Protein AF-A0A448ZXH8-F1 (afdb_monomer_lite)

Organism: Metamycoplasma orale (NCBI:txid2121)

Sequence (217 aa):
MKKKLLFGLTPIILAAPFSAISCKQKPELSKPKDDSNFENYLTAFNKLELKDLNLYNDKNILNKDIKNLEAYSPTDFYKKYLYNQDLDIMLKLVTIAKESQYYSLIGNDPTSDFSKKYEVVIYGRNSLDNLTIPLELALMPKNSTYKYKNQDFKYYFYYARKYINISGFKDEAIKIAKAEKQKRTNTIISIAVPSAALLALILYISIKIRINKKKRY

Secondary structure (DSSP, 8-state):
----------------S-----TT--SBPPPPSS-TTHHHHHHHHHH--GGGEEETTBTTHHHH-GGGGGGS-HHHHIIIII--SSHHHHTTSEEE-TTSHHHHHH--STTSHHHHHEEEEEEE---SSSS-EEEEEEEEETT-EEEETTEEEET--BSEEEEEEE---TTHHHHHHHHHHHHHHHHHHHHHHHHHHHHHHHHHHHHHHHHHHHT--

pLDDT: mean 76.68, std 16.96, range [32.06, 94.56]

Foldseek 3Di:
DDDDDDDPDDPPPPPDPPPPDDDDDDLADAQDPPDPCRVLLVVLVVPDAQCQKAFPVGRPCSNPPLVCLQVDFLQRCCVVQQDDPDPVVNQNRMDGHPPHVSCVRQPPDCPTPCVQFWDKTWGWDRDPPSFKIKIKIFIATPQDWDDDPNDTDPPSHGNDMDIYISGSHHCNVVVVVVVVVVVVVVVCCVVVVVVVVVVVVVVVVVVVVVVVVVVVD

Radius of gyration: 27.22 Å; chains: 1; bounding box: 70×44×91 Å

Structure (mmCIF, N/CA/C/O backbone):
data_AF-A0A448ZXH8-F1
#
_entry.id   AF-A0A448ZXH8-F1
#
loop_
_atom_site.group_PDB
_atom_site.id
_atom_site.type_symbol
_atom_site.label_atom_id
_atom_site.label_alt_id
_atom_site.label_comp_id
_atom_site.label_asym_id
_atom_site.label_entity_id
_atom_site.label_seq_id
_atom_site.pdbx_PDB_ins_code
_atom_site.Cartn_x
_atom_site.Cartn_y
_atom_site.Cartn_z
_atom_site.occupancy
_atom_site.B_iso_or_equiv
_atom_site.auth_seq_id
_atom_site.auth_comp_id
_atom_site.auth_asym_id
_atom_site.auth_atom_id
_atom_site.pdbx_PDB_model_num
ATOM 1 N N . MET A 1 1 ? -47.257 -10.722 19.040 1.00 36.34 1 MET A N 1
ATOM 2 C CA . MET A 1 1 ? -46.097 -11.551 18.634 1.00 36.34 1 MET A CA 1
ATOM 3 C C . MET A 1 1 ? -45.057 -10.673 17.956 1.00 36.34 1 MET A C 1
ATOM 5 O O . MET A 1 1 ? -45.410 -9.843 17.133 1.00 36.34 1 MET A O 1
ATOM 9 N N . LYS A 1 2 ? -43.789 -10.819 18.354 1.00 35.06 2 LYS A N 1
ATOM 10 C CA . LYS A 1 2 ? -42.624 -10.151 17.758 1.00 35.06 2 LYS A CA 1
ATOM 11 C C . LYS A 1 2 ? -42.346 -10.736 16.365 1.00 35.06 2 LYS A C 1
ATOM 13 O O . LYS A 1 2 ? -42.265 -11.955 16.270 1.00 35.06 2 LYS A O 1
ATOM 18 N N . LYS A 1 3 ? -42.044 -9.902 15.365 1.00 34.41 3 LYS A N 1
ATOM 19 C CA . LYS A 1 3 ? -40.701 -9.806 14.748 1.00 34.41 3 LYS A CA 1
ATOM 20 C C . LYS A 1 3 ? -40.693 -8.802 13.588 1.00 34.41 3 LYS A C 1
ATOM 22 O O . LYS A 1 3 ? -41.534 -8.831 12.703 1.00 34.41 3 LYS A O 1
ATOM 27 N N . LYS A 1 4 ? -39.704 -7.912 13.668 1.00 40.84 4 LYS A N 1
ATOM 28 C CA . LYS A 1 4 ? -39.297 -6.910 12.682 1.00 40.84 4 LYS A CA 1
ATOM 29 C C . LYS A 1 4 ? -38.797 -7.600 11.408 1.00 40.84 4 LYS A C 1
ATOM 31 O O . LYS A 1 4 ? -37.991 -8.521 11.523 1.00 40.84 4 LYS A O 1
ATOM 36 N N . LEU A 1 5 ? -39.192 -7.099 10.238 1.00 33.53 5 LEU A N 1
ATOM 37 C CA . LEU A 1 5 ? -38.477 -7.332 8.984 1.00 33.53 5 LEU A CA 1
ATOM 38 C C . LEU A 1 5 ? -37.598 -6.103 8.716 1.00 33.53 5 LEU A C 1
ATOM 40 O O . LEU A 1 5 ? -38.076 -5.031 8.364 1.00 33.53 5 LEU A O 1
ATOM 44 N N . LEU A 1 6 ? -36.308 -6.268 8.963 1.00 43.16 6 LEU A N 1
ATOM 45 C CA . LEU A 1 6 ? -35.231 -5.412 8.490 1.00 43.16 6 LEU A CA 1
ATOM 46 C C . LEU A 1 6 ? -34.335 -6.367 7.725 1.00 43.16 6 LEU A C 1
ATOM 48 O O . LEU A 1 6 ? -33.819 -7.275 8.357 1.00 43.16 6 LEU A O 1
ATOM 52 N N . PHE A 1 7 ? -34.165 -6.179 6.424 1.00 35.75 7 PHE A N 1
ATOM 53 C CA . PHE A 1 7 ? -32.880 -6.398 5.766 1.00 35.75 7 PHE A CA 1
ATOM 54 C C . PHE A 1 7 ? -32.899 -5.587 4.478 1.00 35.75 7 PHE A C 1
ATOM 56 O O . PHE A 1 7 ? -33.434 -5.993 3.450 1.00 35.75 7 PHE A O 1
ATOM 63 N N . GLY A 1 8 ? -32.378 -4.368 4.611 1.00 35.34 8 GLY A N 1
ATOM 64 C CA . GLY A 1 8 ? -32.011 -3.539 3.485 1.00 35.34 8 GLY A CA 1
ATOM 65 C C . GLY A 1 8 ? -30.937 -4.229 2.656 1.00 35.34 8 GLY A C 1
ATOM 66 O O . GLY A 1 8 ? -30.104 -4.973 3.175 1.00 35.34 8 GLY A O 1
ATOM 67 N N . LEU A 1 9 ? -31.008 -3.945 1.363 1.00 34.56 9 LEU A N 1
ATOM 68 C CA . LEU A 1 9 ? -30.018 -4.218 0.335 1.00 34.56 9 LEU A CA 1
ATOM 69 C C . LEU A 1 9 ? -28.598 -3.969 0.861 1.00 34.56 9 LEU A C 1
ATOM 71 O O . LEU A 1 9 ? -28.131 -2.833 0.928 1.00 34.56 9 LEU A O 1
ATOM 75 N N . THR A 1 10 ? -27.899 -5.036 1.236 1.00 37.00 10 THR A N 1
ATOM 76 C CA . THR A 1 10 ? -26.443 -5.003 1.343 1.00 37.00 10 THR A CA 1
ATOM 77 C C . THR A 1 10 ? -25.889 -4.874 -0.072 1.00 37.00 10 THR A C 1
ATOM 79 O O . THR A 1 10 ? -26.245 -5.703 -0.916 1.00 37.00 10 THR A O 1
ATOM 82 N N . PRO A 1 11 ? -25.025 -3.887 -0.369 1.00 37.47 11 PRO A N 1
ATOM 83 C CA . PRO A 1 11 ? -24.292 -3.912 -1.618 1.00 37.47 11 PRO A CA 1
ATOM 84 C C . PRO A 1 11 ? -23.461 -5.191 -1.619 1.00 37.47 11 PRO A C 1
ATOM 86 O O . PRO A 1 11 ? -22.764 -5.493 -0.649 1.00 37.47 11 PRO A O 1
ATOM 89 N N . ILE A 1 12 ? -23.597 -5.954 -2.700 1.00 35.06 12 ILE A N 1
ATOM 90 C CA . ILE A 1 12 ? -22.737 -7.080 -3.030 1.00 35.06 12 ILE A CA 1
ATOM 91 C C . ILE A 1 12 ? -21.308 -6.552 -2.942 1.00 35.06 12 ILE A C 1
ATOM 93 O O . ILE A 1 12 ? -20.851 -5.794 -3.797 1.00 35.06 12 ILE A O 1
ATOM 97 N N . ILE A 1 13 ? -20.625 -6.901 -1.855 1.00 36.28 13 ILE A N 1
ATOM 98 C CA . ILE A 1 13 ? -19.180 -6.802 -1.772 1.00 36.28 13 ILE A CA 1
ATOM 99 C C . ILE A 1 13 ? -18.714 -7.765 -2.857 1.00 36.28 13 ILE A C 1
ATOM 101 O O . ILE A 1 13 ? -18.770 -8.980 -2.671 1.00 36.28 13 ILE A O 1
ATOM 105 N N . LEU A 1 14 ? -18.334 -7.228 -4.018 1.00 32.06 14 LEU A N 1
ATOM 106 C CA . LEU A 1 14 ? -17.445 -7.916 -4.940 1.00 32.06 14 LEU A CA 1
ATOM 107 C C . LEU A 1 14 ? -16.187 -8.205 -4.129 1.00 32.06 14 LEU A C 1
ATOM 109 O O . LEU A 1 14 ? -15.290 -7.373 -4.003 1.00 32.06 14 LEU A O 1
ATOM 113 N N . ALA A 1 15 ? -16.186 -9.367 -3.481 1.00 35.12 15 ALA A N 1
ATOM 114 C CA . ALA A 1 15 ? -14.985 -9.983 -2.991 1.00 35.12 15 ALA A CA 1
ATOM 115 C C . ALA A 1 15 ? -14.054 -10.017 -4.198 1.00 35.12 15 ALA A C 1
ATOM 117 O O . ALA A 1 15 ? -14.352 -10.662 -5.206 1.00 35.12 15 ALA A O 1
ATOM 118 N N . ALA A 1 16 ? -12.953 -9.271 -4.109 1.00 41.38 16 ALA A N 1
ATOM 119 C CA . ALA A 1 16 ? -11.804 -9.527 -4.954 1.00 41.38 16 ALA A CA 1
ATOM 120 C C . ALA A 1 16 ? -11.582 -11.051 -4.981 1.00 41.38 16 ALA A C 1
ATOM 122 O O . ALA A 1 16 ? -11.810 -11.699 -3.950 1.00 41.38 16 ALA A O 1
ATOM 123 N N . PRO A 1 17 ? -11.175 -11.644 -6.114 1.00 36.78 17 PRO A N 1
ATOM 124 C CA . PRO A 1 17 ? -10.975 -13.077 -6.225 1.00 36.78 17 PRO A CA 1
ATOM 125 C C . PRO A 1 17 ? -9.703 -13.466 -5.462 1.00 36.78 17 PRO A C 1
ATOM 127 O O . PRO A 1 17 ? -8.715 -13.903 -6.029 1.00 36.78 17 PRO A O 1
ATOM 130 N N . PHE A 1 18 ? -9.724 -13.337 -4.141 1.00 44.59 18 PHE A N 1
ATOM 131 C CA . PHE A 1 18 ? -8.929 -14.152 -3.247 1.00 44.59 18 PHE A CA 1
ATOM 132 C C . PHE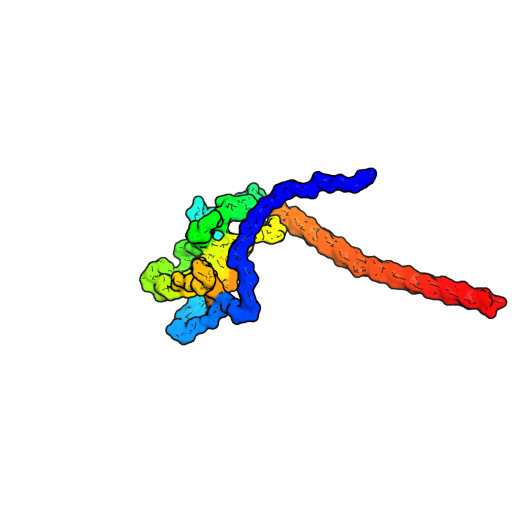 A 1 18 ? -9.798 -15.351 -2.903 1.00 44.59 18 PHE A C 1
ATOM 134 O O . PHE A 1 18 ? -10.240 -15.554 -1.773 1.00 44.59 18 PHE A O 1
ATOM 141 N N . SER A 1 19 ? -10.080 -16.144 -3.939 1.00 39.69 19 SER A N 1
ATOM 142 C CA . SER A 1 19 ? -10.388 -17.550 -3.758 1.00 39.69 19 SER A CA 1
ATOM 143 C C . SER A 1 19 ? -9.384 -18.113 -2.763 1.00 39.69 19 SER A C 1
ATOM 145 O O . SER A 1 19 ? -8.176 -17.941 -2.929 1.00 39.69 19 SER A O 1
ATOM 147 N N . ALA A 1 20 ? -9.913 -18.753 -1.725 1.00 37.41 20 ALA A N 1
ATOM 148 C CA . ALA A 1 20 ? -9.183 -19.570 -0.780 1.00 37.41 20 ALA A CA 1
ATOM 149 C C . ALA A 1 20 ? -8.356 -20.621 -1.542 1.00 37.41 20 ALA A C 1
ATOM 151 O O . ALA A 1 20 ? -8.807 -21.735 -1.797 1.00 37.41 20 ALA A O 1
ATOM 152 N N . ILE A 1 21 ? -7.145 -20.251 -1.949 1.00 40.94 21 ILE A N 1
ATOM 153 C CA . ILE A 1 21 ? -6.145 -21.151 -2.502 1.00 40.94 21 ILE A CA 1
ATOM 154 C C . ILE A 1 21 ? -5.166 -21.407 -1.360 1.00 40.94 21 ILE A C 1
ATOM 156 O O . ILE A 1 21 ? -4.265 -20.624 -1.097 1.00 40.94 21 ILE A O 1
ATOM 160 N N . SER A 1 22 ? -5.449 -22.490 -0.632 1.00 34.62 22 SER A N 1
ATOM 161 C CA . SER A 1 22 ? -4.498 -23.406 0.009 1.00 34.62 22 SER A CA 1
ATOM 162 C C . SER A 1 22 ? -3.172 -22.817 0.533 1.00 34.62 22 SER A C 1
ATOM 164 O O . SER A 1 22 ? -2.295 -22.438 -0.238 1.00 34.62 22 SER A O 1
ATOM 166 N N . CYS A 1 23 ? -2.981 -22.910 1.854 1.00 44.59 23 CYS A N 1
ATOM 167 C CA . CYS A 1 23 ? -1.831 -22.549 2.700 1.00 44.59 23 CYS A CA 1
ATOM 168 C C . CYS A 1 23 ? -0.402 -23.000 2.275 1.00 44.59 23 CYS A C 1
ATOM 170 O O . CYS A 1 23 ? 0.347 -23.475 3.129 1.00 44.59 23 CYS A O 1
ATOM 172 N N . LYS A 1 24 ? 0.044 -22.875 1.016 1.00 48.16 24 LYS A N 1
ATOM 173 C CA . LYS A 1 24 ? 1.417 -23.273 0.628 1.00 48.16 24 LYS A CA 1
ATOM 174 C C . LYS A 1 24 ? 2.211 -22.322 -0.264 1.00 48.16 24 LYS A C 1
ATOM 176 O O . LYS A 1 24 ? 3.434 -22.410 -0.221 1.00 48.16 24 LYS A O 1
ATOM 181 N N . GLN A 1 25 ? 1.608 -21.399 -1.010 1.00 54.31 25 GLN A N 1
ATOM 182 C CA . GLN A 1 25 ? 2.392 -20.437 -1.794 1.00 54.31 25 GLN A CA 1
ATOM 183 C C . GLN A 1 25 ? 2.419 -19.088 -1.096 1.00 54.31 25 GLN A C 1
ATOM 185 O O . GLN A 1 25 ? 1.445 -18.340 -1.118 1.00 54.31 25 GLN A O 1
ATOM 190 N N . LYS A 1 26 ? 3.552 -18.789 -0.453 1.00 61.06 26 LYS A N 1
ATOM 191 C CA . LYS A 1 26 ? 3.841 -17.419 -0.043 1.00 61.06 26 LYS A CA 1
ATOM 192 C C . LYS A 1 26 ? 3.895 -16.580 -1.330 1.00 61.06 26 LYS A C 1
ATOM 194 O O . LYS A 1 26 ? 4.680 -16.923 -2.211 1.00 61.06 26 LYS A O 1
ATOM 199 N N . PRO A 1 27 ? 3.078 -15.523 -1.463 1.00 76.81 27 PRO A N 1
ATOM 200 C CA . PRO A 1 27 ? 3.161 -14.613 -2.608 1.00 76.81 27 PRO A CA 1
ATOM 201 C C . PRO A 1 27 ? 4.476 -13.810 -2.607 1.00 76.81 27 PRO A C 1
ATOM 203 O O . PRO A 1 27 ? 4.834 -13.190 -3.601 1.00 76.81 27 PRO A O 1
ATOM 206 N N . GLU A 1 28 ? 5.216 -13.852 -1.497 1.00 87.38 28 GLU A N 1
ATOM 207 C CA . GLU A 1 28 ? 6.534 -13.248 -1.356 1.00 87.38 28 GLU A CA 1
ATOM 208 C C . GLU A 1 28 ? 7.635 -14.134 -1.956 1.00 87.38 28 GLU A C 1
ATOM 210 O O . GLU A 1 28 ? 7.845 -15.275 -1.532 1.00 87.38 28 GLU A O 1
ATOM 215 N N . LEU A 1 29 ? 8.340 -13.588 -2.941 1.00 88.06 29 LEU A N 1
ATOM 216 C CA . LEU A 1 29 ? 9.484 -14.187 -3.609 1.00 88.06 29 LEU A CA 1
ATOM 217 C C . LEU A 1 29 ? 10.753 -13.997 -2.779 1.00 88.06 29 LEU A C 1
ATOM 219 O O . LEU A 1 29 ? 10.966 -12.964 -2.147 1.00 88.06 29 LEU A O 1
ATOM 223 N N . SER A 1 30 ? 11.658 -14.970 -2.855 1.00 89.31 30 SER A N 1
ATOM 224 C CA . SER A 1 30 ? 13.031 -14.771 -2.396 1.00 89.31 30 SER A CA 1
ATOM 225 C C . SER A 1 30 ? 13.719 -13.689 -3.225 1.00 89.31 30 SER A C 1
ATOM 227 O O . SER A 1 30 ? 13.520 -13.633 -4.440 1.00 89.31 30 SER A O 1
ATOM 229 N N . LYS A 1 31 ? 14.582 -12.890 -2.589 1.00 89.69 31 LYS A N 1
ATOM 230 C CA . LYS A 1 31 ? 15.403 -11.894 -3.289 1.00 89.69 31 LYS A CA 1
ATOM 231 C C . LYS A 1 31 ? 16.196 -12.543 -4.442 1.00 89.69 31 LYS A C 1
ATOM 233 O O . LYS A 1 31 ? 16.710 -13.654 -4.255 1.00 89.69 31 LYS A O 1
ATOM 238 N N . PRO A 1 32 ? 16.306 -11.884 -5.608 1.00 90.44 32 PRO A N 1
ATOM 239 C CA . PRO A 1 32 ? 17.126 -12.368 -6.712 1.00 90.44 32 PRO A CA 1
ATOM 240 C C . PRO A 1 32 ? 18.597 -12.412 -6.283 1.00 90.44 32 PRO A C 1
ATOM 242 O O . PRO A 1 32 ? 19.093 -11.496 -5.630 1.00 90.44 32 PRO A O 1
ATOM 245 N N . LYS A 1 33 ? 19.285 -13.509 -6.610 1.00 88.12 33 LYS A N 1
ATOM 246 C CA . LYS A 1 33 ? 20.700 -13.724 -6.245 1.00 88.12 33 LYS A CA 1
ATOM 247 C C . LYS A 1 33 ? 21.667 -13.206 -7.309 1.00 88.12 33 LYS A C 1
ATOM 249 O O . LYS A 1 33 ? 22.846 -13.027 -7.034 1.00 88.12 33 LYS A O 1
ATOM 254 N N . ASP A 1 34 ? 21.161 -13.012 -8.516 1.00 89.75 34 ASP A N 1
ATOM 255 C CA . ASP A 1 34 ? 21.863 -12.642 -9.741 1.00 89.75 34 ASP A CA 1
ATOM 256 C C . ASP A 1 34 ? 21.840 -11.130 -10.017 1.00 89.75 34 ASP A C 1
ATOM 258 O O . ASP A 1 34 ? 22.384 -10.674 -11.020 1.00 89.75 34 ASP A O 1
ATOM 262 N N . ASP A 1 35 ? 21.241 -10.337 -9.124 1.00 91.12 35 ASP A N 1
ATOM 263 C CA . ASP A 1 35 ? 21.142 -8.887 -9.264 1.00 91.12 35 ASP A CA 1
ATOM 264 C C . ASP A 1 35 ? 21.802 -8.169 -8.080 1.00 91.12 35 ASP A C 1
ATOM 266 O O . ASP A 1 35 ? 21.208 -7.992 -7.014 1.00 91.12 35 ASP A O 1
ATOM 270 N N . SER A 1 36 ? 23.047 -7.728 -8.278 1.00 90.75 36 SER A N 1
ATOM 271 C CA . SER A 1 36 ? 23.831 -7.023 -7.258 1.00 90.75 36 SER A CA 1
ATOM 272 C C . SER A 1 36 ? 23.222 -5.684 -6.834 1.00 90.75 36 SER A C 1
ATOM 274 O O . SER A 1 36 ? 23.541 -5.184 -5.758 1.00 90.75 36 SER A O 1
ATOM 276 N N . ASN A 1 37 ? 22.344 -5.095 -7.653 1.00 91.75 37 ASN A N 1
ATOM 277 C CA . ASN A 1 37 ? 21.697 -3.818 -7.360 1.00 91.75 37 ASN A CA 1
ATOM 278 C C . ASN A 1 37 ? 20.380 -3.984 -6.595 1.00 91.75 37 ASN A C 1
ATOM 280 O O . ASN A 1 37 ? 19.819 -2.993 -6.122 1.00 91.75 37 ASN A O 1
ATOM 284 N N . PHE A 1 38 ? 19.888 -5.215 -6.429 1.00 92.75 38 PHE A N 1
ATOM 285 C CA . PHE A 1 38 ? 18.579 -5.457 -5.835 1.00 92.75 38 PHE A CA 1
ATOM 286 C C . PHE A 1 38 ? 18.441 -4.896 -4.414 1.00 92.75 38 PHE A C 1
ATOM 288 O O . PHE A 1 38 ? 17.410 -4.313 -4.077 1.00 92.75 38 PHE A O 1
ATOM 295 N N . GLU A 1 39 ? 19.481 -4.999 -3.583 1.00 92.56 39 GLU A N 1
ATOM 296 C CA . GLU A 1 39 ? 19.451 -4.432 -2.226 1.00 92.56 39 GLU A CA 1
ATOM 297 C C . GLU A 1 39 ? 19.345 -2.898 -2.231 1.00 92.56 39 GLU A C 1
ATOM 299 O O . GLU A 1 39 ? 18.683 -2.320 -1.363 1.00 92.56 39 GLU A O 1
ATOM 304 N N . ASN A 1 40 ? 19.913 -2.225 -3.238 1.00 91.88 40 ASN A N 1
ATOM 305 C CA . ASN A 1 40 ? 19.747 -0.781 -3.410 1.00 91.88 40 ASN A CA 1
ATOM 306 C C . ASN A 1 40 ? 18.294 -0.446 -3.770 1.00 91.88 40 ASN A C 1
ATOM 308 O O . ASN A 1 40 ? 17.715 0.473 -3.187 1.00 91.88 40 ASN A O 1
ATOM 312 N N . TYR A 1 41 ? 17.675 -1.230 -4.661 1.00 92.69 41 TYR A N 1
ATOM 313 C CA . TYR A 1 41 ? 16.264 -1.069 -5.030 1.00 92.69 41 TYR A CA 1
ATOM 314 C C . TYR A 1 41 ? 15.334 -1.288 -3.838 1.00 92.69 41 TYR A C 1
ATOM 316 O O . TYR A 1 41 ? 14.425 -0.491 -3.605 1.00 92.69 41 TYR A O 1
ATOM 324 N N . LEU A 1 42 ? 15.597 -2.324 -3.039 1.00 93.44 42 LEU A N 1
ATOM 325 C CA . LEU A 1 42 ? 14.848 -2.611 -1.821 1.00 93.44 42 LEU A CA 1
ATOM 326 C C . LEU A 1 42 ? 15.008 -1.493 -0.782 1.00 93.44 42 LEU A C 1
ATOM 328 O O . LEU A 1 42 ? 14.031 -1.075 -0.160 1.00 93.44 42 LEU A O 1
ATOM 332 N N . THR A 1 43 ? 16.222 -0.971 -0.614 1.00 92.88 43 THR A N 1
ATOM 333 C CA . THR A 1 43 ? 16.495 0.144 0.300 1.00 92.88 43 THR A CA 1
ATOM 334 C C . THR A 1 43 ? 15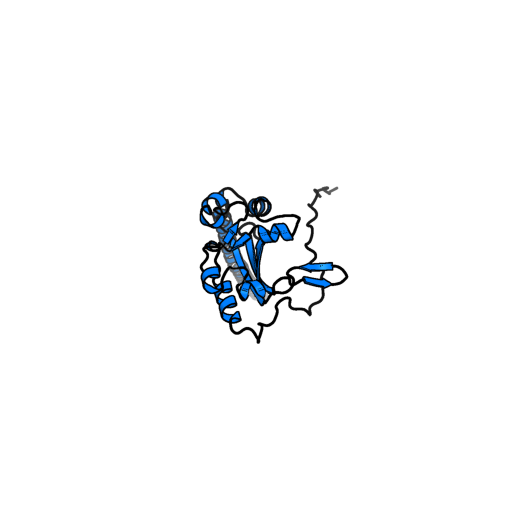.769 1.414 -0.137 1.00 92.88 43 THR A C 1
ATOM 336 O O . THR A 1 43 ? 15.150 2.076 0.697 1.00 92.88 43 THR A O 1
ATOM 339 N N . ALA A 1 44 ? 15.793 1.745 -1.431 1.00 92.75 44 ALA A N 1
ATOM 340 C CA . ALA A 1 44 ? 15.045 2.873 -1.980 1.00 92.75 44 ALA A CA 1
ATOM 341 C C . ALA A 1 44 ? 13.531 2.682 -1.792 1.00 92.75 44 ALA A C 1
ATOM 343 O O . ALA A 1 44 ? 12.852 3.589 -1.317 1.00 92.75 44 ALA A O 1
ATOM 344 N N . PHE A 1 45 ? 13.010 1.483 -2.074 1.00 94.56 45 PHE A N 1
ATOM 345 C CA . PHE A 1 45 ? 11.597 1.138 -1.891 1.00 94.56 45 PHE A CA 1
ATOM 346 C C . PHE A 1 45 ? 11.150 1.310 -0.435 1.00 94.56 45 PHE A C 1
ATOM 348 O O . PHE A 1 45 ? 10.121 1.925 -0.157 1.00 94.56 45 PHE A O 1
ATOM 355 N N . ASN A 1 46 ? 11.959 0.842 0.515 1.00 93.75 46 ASN A N 1
ATOM 356 C CA . ASN A 1 46 ? 11.658 0.964 1.938 1.00 93.75 46 ASN A CA 1
ATOM 357 C C . ASN A 1 46 ? 11.667 2.417 2.436 1.00 93.75 46 ASN A C 1
ATOM 359 O O . ASN A 1 46 ? 11.031 2.701 3.452 1.00 93.75 46 ASN A O 1
ATOM 363 N N . LYS A 1 47 ? 12.320 3.339 1.720 1.00 93.19 47 LYS A N 1
ATOM 364 C CA . LYS A 1 47 ? 12.350 4.775 2.036 1.00 93.19 47 LYS A CA 1
ATOM 365 C C . LYS A 1 47 ? 11.192 5.578 1.440 1.00 93.19 47 LYS A C 1
ATOM 367 O O . LYS A 1 47 ? 11.033 6.718 1.846 1.00 93.19 47 LYS A O 1
ATOM 372 N N . LEU A 1 48 ? 10.378 5.008 0.543 1.00 91.88 48 LEU A N 1
ATOM 373 C CA . LEU A 1 48 ? 9.223 5.709 -0.038 1.00 91.88 48 LEU A CA 1
ATOM 374 C C . LEU A 1 48 ? 8.252 6.184 1.046 1.00 91.88 48 LEU A C 1
ATOM 376 O O . LEU A 1 48 ? 7.789 5.380 1.857 1.00 91.88 48 LEU A O 1
ATOM 380 N N . GLU A 1 49 ? 7.906 7.461 1.044 1.00 90.50 49 GLU A N 1
ATOM 381 C CA . GLU A 1 49 ? 6.930 8.062 1.950 1.00 90.50 49 GLU A CA 1
ATOM 382 C C . GLU A 1 49 ? 5.721 8.595 1.176 1.00 90.50 49 GLU A C 1
ATOM 384 O O . GLU A 1 49 ? 5.706 8.619 -0.050 1.00 90.50 49 GLU A O 1
ATOM 389 N N . LEU A 1 50 ? 4.678 9.039 1.884 1.00 86.75 50 LEU A N 1
ATOM 390 C CA . LEU A 1 50 ? 3.472 9.560 1.231 1.00 86.75 50 LEU A CA 1
ATOM 391 C C . LEU A 1 50 ? 3.770 10.760 0.311 1.00 86.75 50 LEU A C 1
ATOM 393 O O . LEU A 1 50 ? 3.180 10.864 -0.758 1.00 86.75 50 LEU A O 1
ATOM 397 N N . LYS A 1 51 ? 4.730 11.611 0.699 1.00 84.19 51 LYS A N 1
ATOM 398 C CA . LYS A 1 51 ? 5.210 12.768 -0.082 1.00 84.19 51 LYS A CA 1
ATOM 399 C C . LYS A 1 51 ? 5.902 12.389 -1.402 1.00 84.19 51 LYS A C 1
ATOM 401 O O . LYS A 1 51 ? 6.111 13.220 -2.277 1.00 84.19 51 LYS A O 1
ATOM 406 N N . ASP A 1 52 ? 6.313 11.131 -1.534 1.00 86.44 52 ASP A N 1
ATOM 407 C CA . ASP A 1 52 ? 6.940 10.619 -2.750 1.00 86.44 52 ASP A CA 1
ATOM 408 C C . ASP A 1 52 ? 5.903 10.137 -3.770 1.00 86.44 52 ASP A C 1
ATOM 410 O O . ASP A 1 52 ? 6.278 9.676 -4.847 1.00 86.44 52 ASP A O 1
ATOM 414 N N . LEU A 1 53 ? 4.607 10.199 -3.446 1.00 87.38 53 LEU A N 1
ATOM 415 C CA . LEU A 1 53 ? 3.523 9.660 -4.259 1.00 87.38 53 LEU A CA 1
ATOM 416 C C . LEU A 1 53 ? 2.644 10.773 -4.842 1.00 87.38 53 LEU A C 1
ATOM 418 O O . LEU A 1 53 ? 2.374 11.784 -4.202 1.00 87.38 53 LEU A O 1
ATOM 422 N N . ASN A 1 54 ? 2.125 10.532 -6.044 1.00 82.75 54 ASN A N 1
ATOM 423 C CA . ASN A 1 54 ? 1.192 11.393 -6.762 1.00 82.75 54 ASN A CA 1
ATOM 424 C C . ASN A 1 54 ? -0.098 10.632 -7.094 1.00 82.75 54 ASN A C 1
ATOM 426 O O . ASN A 1 54 ? -0.056 9.446 -7.435 1.00 82.75 54 ASN A O 1
ATOM 430 N N . LEU A 1 55 ? -1.236 11.334 -7.080 1.00 78.06 55 LEU A N 1
ATOM 431 C CA . LEU A 1 55 ? -2.494 10.821 -7.628 1.00 78.06 55 LEU A CA 1
ATOM 432 C C . LEU A 1 55 ? -2.617 11.199 -9.105 1.00 78.06 55 LEU A C 1
ATOM 434 O O . LEU A 1 55 ? -2.352 12.333 -9.496 1.00 78.06 55 LEU A O 1
ATOM 438 N N . TYR A 1 56 ? -3.027 10.245 -9.935 1.00 60.09 56 TYR A N 1
ATOM 439 C CA . TYR A 1 56 ? -3.016 10.358 -11.395 1.00 60.09 56 TYR A CA 1
ATOM 440 C C . TYR A 1 56 ? -3.908 11.487 -11.923 1.00 60.09 56 TYR A C 1
ATOM 442 O O . TYR A 1 56 ? -3.530 12.177 -12.867 1.00 60.09 56 TYR A O 1
ATOM 450 N N . ASN A 1 57 ? -5.053 11.722 -11.274 1.00 57.09 57 ASN A N 1
ATOM 451 C CA . ASN A 1 57 ? -5.986 12.787 -11.656 1.00 57.09 57 ASN A CA 1
ATOM 452 C C . ASN A 1 57 ? -5.709 14.136 -10.989 1.00 57.09 57 ASN A C 1
ATOM 454 O O . ASN A 1 57 ? -6.367 15.115 -11.328 1.00 57.09 57 ASN A O 1
ATOM 458 N N . ASP A 1 58 ? -4.744 14.212 -10.073 1.00 53.44 58 ASP A N 1
ATOM 459 C CA . ASP A 1 58 ? -4.297 15.483 -9.524 1.00 53.44 58 ASP A CA 1
ATOM 460 C C . ASP A 1 58 ? -2.900 15.321 -8.926 1.00 53.44 58 ASP A C 1
ATOM 462 O O . ASP A 1 58 ? -2.719 14.834 -7.803 1.00 53.44 58 ASP A O 1
ATOM 466 N N . LYS A 1 59 ? -1.895 15.749 -9.696 1.00 50.41 59 LYS A N 1
ATOM 467 C CA . LYS A 1 59 ? -0.479 15.697 -9.304 1.00 50.41 59 LYS A CA 1
ATOM 468 C C . LYS A 1 59 ? -0.200 16.442 -7.990 1.00 50.41 59 LYS A C 1
ATOM 470 O O . LYS A 1 59 ? 0.890 16.306 -7.451 1.00 50.41 59 LYS A O 1
ATOM 475 N N . ASN A 1 60 ? -1.153 17.227 -7.475 1.00 50.25 60 ASN A N 1
ATOM 476 C CA . ASN A 1 60 ? -0.992 18.035 -6.275 1.00 50.25 60 ASN A CA 1
ATOM 477 C C . ASN A 1 60 ? -1.747 17.523 -5.033 1.00 50.25 60 ASN A C 1
ATOM 479 O O . ASN A 1 60 ? -1.437 18.007 -3.952 1.00 50.25 60 ASN A O 1
ATOM 483 N N . ILE A 1 61 ? -2.689 16.570 -5.097 1.00 53.59 61 ILE A N 1
ATOM 484 C CA . ILE A 1 61 ? -3.502 16.243 -3.897 1.00 53.59 61 ILE A CA 1
ATOM 485 C C . ILE A 1 61 ? -2.658 15.636 -2.765 1.00 53.59 61 ILE A C 1
ATOM 487 O O . ILE A 1 61 ? -2.798 16.055 -1.618 1.00 53.59 61 ILE A O 1
ATOM 491 N N . LEU A 1 62 ? -1.744 14.705 -3.066 1.00 56.25 62 LEU A N 1
ATOM 492 C CA . LEU A 1 62 ? -0.903 14.081 -2.029 1.00 56.25 62 LEU A CA 1
ATOM 493 C C . LEU A 1 62 ? 0.241 14.985 -1.549 1.00 56.25 62 LEU A C 1
ATOM 495 O O . LEU A 1 62 ? 0.650 14.876 -0.396 1.00 56.25 62 LEU A O 1
ATOM 499 N N . ASN A 1 63 ? 0.701 15.911 -2.397 1.00 51.97 63 ASN A N 1
ATOM 500 C CA . ASN A 1 63 ? 1.839 16.786 -2.102 1.00 51.97 63 ASN A CA 1
ATOM 501 C C . ASN A 1 63 ? 1.471 18.209 -1.651 1.00 51.97 63 ASN A C 1
ATOM 503 O O . ASN A 1 63 ? 2.307 18.884 -1.054 1.00 51.97 63 ASN A O 1
ATOM 507 N N . LYS A 1 64 ? 0.245 18.686 -1.898 1.00 46.59 64 LYS A N 1
ATOM 508 C CA . LYS A 1 64 ? -0.187 20.052 -1.550 1.00 46.59 64 LYS A CA 1
ATOM 509 C C . LYS A 1 64 ? -1.467 20.147 -0.726 1.00 46.59 64 LYS A C 1
ATOM 511 O O . LYS A 1 64 ? -1.613 21.157 -0.051 1.00 46.59 64 LYS A O 1
ATOM 516 N N . ASP A 1 65 ? -2.338 19.136 -0.693 1.00 53.19 65 ASP A N 1
ATOM 517 C CA . ASP A 1 65 ? -3.673 19.305 -0.098 1.00 53.19 65 ASP A CA 1
ATOM 518 C C . ASP A 1 65 ? -4.133 18.156 0.809 1.00 53.19 65 ASP A C 1
ATOM 520 O O . ASP A 1 65 ? -5.304 17.777 0.833 1.00 53.19 65 ASP A O 1
ATOM 524 N N . ILE A 1 66 ? -3.241 17.704 1.697 1.00 55.66 66 ILE A N 1
ATOM 525 C CA . ILE A 1 66 ? -3.649 17.003 2.932 1.00 55.66 66 ILE A CA 1
ATOM 526 C C . ILE A 1 66 ? -4.716 17.827 3.687 1.00 55.66 66 ILE A C 1
ATOM 528 O O . ILE A 1 66 ? -5.631 17.264 4.274 1.00 55.66 66 ILE A O 1
ATOM 532 N N . LYS A 1 67 ? -4.675 19.166 3.599 1.00 56.06 67 LYS A N 1
ATOM 533 C CA . LYS A 1 67 ? -5.675 20.067 4.201 1.00 56.06 67 LYS A CA 1
ATOM 534 C C . LYS A 1 67 ? -7.093 19.883 3.647 1.00 56.06 67 LYS A C 1
ATOM 536 O O . LYS A 1 67 ? -8.054 20.077 4.380 1.00 56.06 67 LYS A O 1
ATOM 541 N N . ASN A 1 68 ? -7.243 19.463 2.388 1.00 64.25 68 ASN A N 1
ATOM 542 C CA . ASN A 1 68 ? -8.557 19.179 1.805 1.00 64.25 68 ASN A CA 1
ATOM 543 C C . ASN A 1 68 ? -9.077 17.778 2.165 1.00 64.25 68 ASN A C 1
ATOM 545 O O . ASN A 1 68 ? -10.240 17.477 1.887 1.00 64.25 68 ASN A O 1
ATOM 549 N N . LEU A 1 69 ? -8.269 16.919 2.803 1.00 71.56 69 LEU A N 1
ATOM 550 C CA . LEU A 1 69 ? -8.742 15.624 3.308 1.00 71.56 69 LEU A CA 1
ATOM 551 C C . LEU A 1 69 ? -9.792 15.798 4.414 1.00 71.56 69 LEU A C 1
ATOM 553 O O . LEU A 1 69 ? -10.689 14.963 4.523 1.00 71.56 69 LEU A O 1
ATOM 557 N N . GLU A 1 70 ? -9.780 16.921 5.142 1.00 66.75 70 GLU A N 1
ATOM 558 C CA . GLU A 1 70 ? -10.825 17.289 6.109 1.00 66.75 70 GLU A CA 1
ATOM 559 C C . GLU A 1 70 ? -12.218 17.448 5.474 1.00 66.75 70 GLU A C 1
ATOM 561 O O . GLU A 1 70 ? -13.231 17.409 6.173 1.00 66.75 70 GLU A O 1
ATOM 566 N N . ALA A 1 71 ? -12.309 17.607 4.149 1.00 77.88 71 ALA A N 1
ATOM 567 C CA . ALA A 1 71 ? -13.587 17.659 3.442 1.00 77.88 71 ALA A CA 1
ATOM 568 C C . ALA A 1 71 ? -14.164 16.264 3.140 1.00 77.88 71 ALA A C 1
ATOM 570 O O . ALA A 1 71 ? -15.358 16.146 2.855 1.00 77.88 71 ALA A O 1
ATOM 571 N N . TYR A 1 72 ? -13.348 15.208 3.207 1.00 79.31 72 TYR A N 1
ATOM 572 C CA . TYR A 1 72 ? -13.734 13.855 2.817 1.00 79.31 72 TYR A CA 1
ATOM 573 C C . TYR A 1 72 ? -13.790 12.899 4.008 1.00 79.31 72 TYR A C 1
ATOM 575 O O . TYR A 1 72 ? -12.974 12.950 4.928 1.00 79.31 72 TYR A O 1
ATOM 583 N N . SER A 1 73 ? -14.723 11.947 3.944 1.00 85.31 73 SER A N 1
ATOM 584 C CA . SER A 1 73 ? -14.569 10.699 4.688 1.00 85.31 73 SER A CA 1
ATOM 585 C C . SER A 1 73 ? -13.558 9.788 3.967 1.00 85.31 73 SER A C 1
ATOM 587 O O . SER A 1 73 ? -13.450 9.861 2.736 1.00 85.31 73 SER A O 1
ATOM 589 N N . PRO A 1 74 ? -12.860 8.875 4.673 1.00 86.25 74 PRO A N 1
ATOM 590 C CA . PRO A 1 74 ? -11.949 7.923 4.031 1.00 86.25 74 PRO A CA 1
ATOM 591 C C . PRO A 1 74 ? -12.621 7.082 2.935 1.00 86.25 74 PRO A C 1
ATOM 593 O O . PRO A 1 74 ? -12.045 6.841 1.877 1.00 86.25 74 PRO A O 1
ATOM 596 N N . THR A 1 75 ? -13.873 6.664 3.153 1.00 85.31 75 THR A N 1
ATOM 597 C CA . THR A 1 75 ? -14.635 5.888 2.162 1.00 85.31 75 THR A CA 1
ATOM 598 C C . THR A 1 75 ? -14.921 6.701 0.899 1.00 85.31 75 THR A C 1
ATOM 600 O O . THR A 1 75 ? -14.766 6.183 -0.208 1.00 85.31 75 THR A O 1
ATOM 603 N N . ASP A 1 76 ? -15.338 7.961 1.042 1.00 85.81 76 ASP A N 1
ATOM 604 C CA . ASP A 1 76 ? -15.683 8.803 -0.108 1.00 85.81 76 ASP A CA 1
ATOM 605 C C . ASP A 1 76 ? -14.438 9.183 -0.903 1.00 85.81 76 ASP A C 1
ATOM 607 O O . ASP A 1 76 ? -14.455 9.138 -2.133 1.00 85.81 76 ASP A O 1
ATOM 611 N N . PHE A 1 77 ? -13.333 9.474 -0.211 1.00 86.38 77 PHE A N 1
ATOM 612 C CA . PHE A 1 77 ? -12.047 9.708 -0.854 1.00 86.38 77 PHE A CA 1
ATOM 613 C C . PHE A 1 77 ? -11.585 8.478 -1.639 1.00 86.38 77 PHE A C 1
ATOM 615 O O . PHE A 1 77 ? -11.237 8.598 -2.814 1.00 86.38 77 PHE A O 1
ATOM 622 N N . TYR A 1 78 ? -11.632 7.288 -1.025 1.00 87.75 78 TYR A N 1
ATOM 623 C CA . TYR A 1 78 ? -11.260 6.040 -1.689 1.00 87.75 78 TYR A CA 1
ATOM 624 C C . TYR A 1 78 ? -12.070 5.831 -2.972 1.00 87.75 78 TYR A C 1
ATOM 626 O O . TYR A 1 78 ? -11.499 5.649 -4.045 1.00 87.75 78 TYR A O 1
ATOM 634 N N . LYS A 1 79 ? -13.401 5.930 -2.881 1.00 86.62 79 LYS A N 1
ATOM 635 C CA . LYS A 1 79 ? -14.294 5.753 -4.033 1.00 86.62 79 LYS A CA 1
ATOM 636 C C . LYS A 1 79 ? -14.042 6.773 -5.139 1.00 86.62 79 LYS A C 1
ATOM 638 O O . LYS A 1 79 ? -14.155 6.427 -6.308 1.00 86.62 79 LYS A O 1
ATOM 643 N N . LYS A 1 80 ? -13.733 8.018 -4.773 1.00 84.38 80 LYS A N 1
ATOM 644 C CA . LYS A 1 80 ? -13.556 9.116 -5.726 1.00 84.38 80 LYS A CA 1
ATOM 645 C C . LYS A 1 80 ? -12.197 9.091 -6.426 1.00 84.38 80 LYS A C 1
ATOM 647 O O . LYS A 1 80 ? -12.133 9.443 -7.600 1.00 84.38 80 LYS A O 1
ATOM 652 N N . TYR A 1 81 ? -11.131 8.702 -5.724 1.00 85.00 81 TYR A N 1
ATOM 653 C CA . TYR A 1 81 ? -9.756 8.892 -6.205 1.00 85.00 81 TYR A CA 1
ATOM 654 C C . TYR A 1 81 ? -8.934 7.611 -6.354 1.00 85.00 81 TYR A C 1
ATOM 656 O O . TYR A 1 81 ? -7.946 7.625 -7.082 1.00 85.00 81 TYR A O 1
ATOM 664 N N . LEU A 1 82 ? -9.300 6.526 -5.671 1.00 87.19 82 LEU A N 1
ATOM 665 C CA . LEU A 1 82 ? -8.469 5.319 -5.551 1.00 87.19 82 LEU A CA 1
ATOM 666 C C . LEU A 1 82 ? -9.165 4.041 -6.026 1.00 87.19 82 LEU A C 1
ATOM 668 O O . LEU A 1 82 ? -8.534 2.986 -6.062 1.00 87.19 82 LEU A O 1
ATOM 672 N N . TYR A 1 83 ? -10.447 4.119 -6.378 1.00 86.62 83 TYR A N 1
ATOM 673 C CA . TYR A 1 83 ? -11.232 2.987 -6.839 1.00 86.62 83 TYR A CA 1
ATOM 674 C C . TYR A 1 83 ? -11.536 3.098 -8.331 1.00 86.62 83 TYR A C 1
ATOM 676 O O . TYR A 1 83 ? -12.010 4.124 -8.819 1.00 86.62 83 TYR A O 1
ATOM 684 N N . ASN A 1 84 ? -11.320 1.998 -9.043 1.00 87.31 84 ASN A N 1
ATOM 685 C CA . ASN A 1 84 ? -11.851 1.775 -10.376 1.00 87.31 84 ASN A CA 1
ATOM 686 C C . ASN A 1 84 ? -12.270 0.303 -10.486 1.00 87.31 84 ASN A C 1
ATOM 688 O O . ASN A 1 84 ? -11.692 -0.555 -9.819 1.00 87.31 84 ASN A O 1
ATOM 692 N N . GLN A 1 85 ? -13.285 0.013 -11.298 1.00 86.75 85 GLN A N 1
ATOM 693 C CA . GLN A 1 85 ? -13.688 -1.371 -11.566 1.00 86.75 85 GLN A CA 1
ATOM 694 C C . GLN A 1 85 ? -12.624 -2.121 -12.380 1.00 86.75 85 GLN A C 1
ATOM 696 O O . GLN A 1 85 ? -12.468 -3.328 -12.217 1.00 86.75 85 GLN A O 1
ATOM 701 N N . ASP A 1 86 ? -11.885 -1.403 -13.225 1.00 86.94 86 ASP A N 1
ATOM 702 C CA . ASP A 1 86 ? -10.758 -1.926 -13.983 1.00 86.94 86 ASP A CA 1
ATOM 703 C C . ASP A 1 86 ? -9.473 -1.864 -13.140 1.00 86.94 86 ASP A C 1
ATOM 705 O O . ASP A 1 86 ? -9.026 -0.789 -12.722 1.00 86.94 86 ASP A O 1
ATOM 709 N N . LEU A 1 87 ? -8.866 -3.032 -12.908 1.00 82.12 87 LEU A N 1
ATOM 710 C CA . LEU A 1 87 ? -7.623 -3.172 -12.151 1.00 82.12 87 LEU A CA 1
ATOM 711 C C . LEU A 1 87 ? -6.465 -2.407 -12.806 1.00 82.12 87 LEU A C 1
ATOM 713 O O . LEU A 1 87 ? -5.719 -1.731 -12.104 1.00 82.12 87 LEU A O 1
ATOM 717 N N . ASP A 1 88 ? -6.323 -2.459 -14.130 1.00 83.25 88 ASP A N 1
ATOM 718 C CA . ASP A 1 88 ? -5.208 -1.814 -14.830 1.00 83.25 88 ASP A CA 1
ATOM 719 C C . ASP A 1 88 ? -5.300 -0.284 -14.745 1.00 83.25 88 ASP A C 1
ATOM 721 O O . ASP A 1 88 ? -4.275 0.405 -14.746 1.00 83.25 88 ASP A O 1
ATOM 725 N N . ILE A 1 89 ? -6.518 0.259 -14.650 1.00 85.00 89 ILE A N 1
ATOM 726 C CA . ILE A 1 89 ? -6.739 1.683 -14.373 1.00 85.00 89 ILE A CA 1
ATOM 727 C C . ILE A 1 89 ? -6.458 1.975 -12.900 1.00 85.00 89 ILE A C 1
ATOM 729 O O . ILE A 1 89 ? -5.735 2.922 -12.597 1.00 85.00 89 ILE A O 1
ATOM 733 N N . MET A 1 90 ? -6.985 1.156 -11.985 1.00 85.12 90 MET A N 1
ATOM 734 C CA . MET A 1 90 ? -6.823 1.342 -10.542 1.00 85.12 90 MET A CA 1
ATOM 735 C C . MET A 1 90 ? -5.345 1.410 -10.130 1.00 85.12 90 MET A C 1
ATOM 737 O O . MET A 1 90 ? -4.962 2.289 -9.361 1.00 85.12 90 MET A O 1
ATOM 741 N N . LEU A 1 91 ? -4.500 0.540 -10.688 1.00 85.19 91 LEU A N 1
ATOM 742 C CA . LEU A 1 91 ? -3.060 0.492 -10.400 1.00 85.19 91 LEU A CA 1
ATOM 743 C C . LEU A 1 91 ? -2.268 1.679 -10.960 1.00 85.19 91 LEU A C 1
ATOM 745 O O . LEU A 1 91 ? -1.109 1.869 -10.603 1.00 85.19 91 LEU A O 1
ATOM 749 N N . LYS A 1 92 ? -2.880 2.487 -11.831 1.00 85.81 92 LYS A N 1
ATOM 750 C CA . LYS A 1 92 ? -2.287 3.722 -12.355 1.00 85.81 92 LYS A CA 1
ATOM 751 C C . LYS A 1 92 ? -2.727 4.958 -11.579 1.00 85.81 92 LYS A C 1
ATOM 753 O O . LYS A 1 92 ? -2.149 6.014 -11.800 1.00 85.81 92 LYS A O 1
ATOM 758 N N . LEU A 1 93 ? -3.716 4.848 -10.681 1.00 86.50 93 LEU A N 1
ATOM 759 C CA . LEU A 1 93 ? -4.262 5.985 -9.928 1.00 86.50 93 LEU A CA 1
ATOM 760 C C . LEU A 1 93 ? -3.266 6.574 -8.931 1.00 86.50 93 LEU A C 1
ATOM 762 O O . LEU A 1 93 ? -3.339 7.766 -8.647 1.00 86.50 93 LEU A O 1
ATOM 766 N N . VAL A 1 94 ? -2.343 5.763 -8.417 1.00 88.06 94 VAL A N 1
ATOM 767 C CA . VAL A 1 94 ? -1.266 6.205 -7.530 1.00 88.06 94 VAL A CA 1
ATOM 768 C C . VAL A 1 94 ? 0.059 5.889 -8.204 1.00 88.06 94 VAL A C 1
ATOM 770 O O . VAL A 1 94 ? 0.299 4.762 -8.625 1.00 88.06 94 VAL A O 1
ATOM 773 N N . THR A 1 95 ? 0.928 6.885 -8.305 1.00 87.62 95 THR A N 1
ATOM 774 C CA . THR A 1 95 ? 2.241 6.754 -8.945 1.00 87.62 95 THR A CA 1
ATOM 775 C C . THR A 1 95 ? 3.316 7.330 -8.044 1.00 87.62 95 THR A C 1
ATOM 777 O O . THR A 1 95 ? 3.031 8.172 -7.197 1.00 87.62 95 THR A O 1
ATOM 780 N N . ILE A 1 96 ? 4.558 6.895 -8.223 1.00 87.81 96 ILE A N 1
ATOM 781 C CA . ILE A 1 96 ? 5.694 7.553 -7.579 1.00 87.81 96 ILE A CA 1
ATOM 782 C C . ILE A 1 96 ? 5.967 8.852 -8.344 1.00 87.81 96 ILE A C 1
ATOM 784 O O . ILE A 1 96 ? 6.007 8.869 -9.578 1.00 87.81 96 ILE A O 1
ATOM 788 N N . ALA A 1 97 ? 6.123 9.950 -7.614 1.00 84.88 97 ALA A N 1
ATOM 789 C CA . ALA A 1 97 ? 6.434 11.253 -8.168 1.00 84.88 97 ALA A CA 1
ATOM 790 C C . ALA A 1 97 ? 7.755 11.197 -8.945 1.00 84.88 97 ALA A C 1
ATOM 792 O O . ALA A 1 97 ? 8.726 10.596 -8.485 1.00 84.88 97 ALA A O 1
ATOM 793 N N . LYS A 1 98 ? 7.815 11.815 -10.130 1.00 81.75 98 LYS A N 1
ATOM 794 C CA . LYS A 1 98 ? 9.016 11.748 -10.986 1.00 81.75 98 LYS A CA 1
ATOM 795 C C . LYS A 1 98 ? 10.229 12.382 -10.304 1.00 81.75 98 LYS A C 1
ATOM 797 O O . LYS A 1 98 ? 11.352 11.942 -10.518 1.00 81.75 98 LYS A O 1
ATOM 802 N N . GLU A 1 99 ? 9.963 13.393 -9.491 1.00 80.12 99 GLU A N 1
ATOM 803 C CA . GLU A 1 99 ? 10.882 14.150 -8.655 1.00 80.12 99 GLU A CA 1
ATOM 804 C C . GLU A 1 99 ? 11.235 13.458 -7.327 1.00 80.12 99 GLU A C 1
ATOM 806 O O . GLU A 1 99 ? 12.091 13.959 -6.602 1.00 80.12 99 GLU A O 1
ATOM 811 N N . SER A 1 100 ? 10.607 12.321 -6.992 1.00 83.88 100 SER A N 1
ATOM 812 C CA . SER A 1 100 ? 10.927 11.587 -5.766 1.00 83.88 100 SER A CA 1
ATOM 813 C C . SER A 1 100 ? 12.390 11.145 -5.756 1.00 83.88 100 SER A C 1
ATOM 815 O O . SER A 1 100 ? 12.936 10.658 -6.754 1.00 83.88 100 SER A O 1
ATOM 817 N N . GLN A 1 101 ? 13.003 11.211 -4.572 1.00 82.25 101 GLN A N 1
ATOM 818 C CA . GLN A 1 101 ? 14.348 10.696 -4.345 1.00 82.25 101 GLN A CA 1
ATOM 819 C C . GLN A 1 101 ? 14.461 9.199 -4.685 1.00 82.25 101 GLN A C 1
ATOM 821 O O . GLN A 1 101 ? 15.537 8.741 -5.068 1.00 82.25 101 GLN A O 1
ATOM 826 N N . TYR A 1 102 ? 13.359 8.445 -4.631 1.00 85.94 102 TYR A N 1
ATOM 827 C CA . TYR A 1 102 ? 13.309 7.047 -5.056 1.00 85.94 102 TYR A CA 1
ATOM 828 C C . TYR A 1 102 ? 13.901 6.847 -6.453 1.00 85.94 102 TYR A C 1
ATOM 830 O O . TYR A 1 102 ? 14.815 6.045 -6.644 1.00 85.94 102 TYR A O 1
ATOM 838 N N . TYR A 1 103 ? 13.446 7.644 -7.417 1.00 81.75 103 TYR A N 1
ATOM 839 C CA . TYR A 1 103 ? 13.891 7.537 -8.798 1.00 81.75 103 TYR A CA 1
ATOM 840 C C . TYR A 1 103 ? 15.290 8.090 -9.037 1.00 81.75 103 TYR A C 1
ATOM 842 O O . TYR A 1 103 ? 15.977 7.607 -9.935 1.00 81.75 103 TYR A O 1
ATOM 850 N N . SER A 1 104 ? 15.745 9.033 -8.209 1.00 76.81 104 SER A N 1
ATOM 851 C CA . SER A 1 104 ? 17.140 9.485 -8.243 1.00 76.81 104 SER A CA 1
ATOM 852 C C . SER A 1 104 ? 18.128 8.375 -7.859 1.00 76.81 104 SER A C 1
ATOM 854 O O . SER A 1 104 ? 19.265 8.387 -8.317 1.00 76.81 104 SER A O 1
ATOM 856 N N . LEU A 1 105 ? 17.690 7.394 -7.058 1.00 78.88 105 LEU A N 1
ATOM 857 C CA . LEU A 1 105 ? 18.527 6.291 -6.578 1.00 78.88 105 LEU A CA 1
ATOM 858 C C . LEU A 1 105 ? 18.530 5.068 -7.504 1.00 78.88 105 LEU A C 1
ATOM 860 O O . LEU A 1 105 ? 19.483 4.295 -7.466 1.00 78.88 105 LEU A O 1
ATOM 864 N N . ILE A 1 106 ? 17.474 4.862 -8.299 1.00 83.75 106 ILE A N 1
ATOM 865 C CA . ILE A 1 106 ? 17.297 3.616 -9.072 1.00 83.75 106 ILE A CA 1
ATOM 866 C C . ILE A 1 106 ? 17.101 3.820 -10.583 1.00 83.75 106 ILE A C 1
ATOM 868 O O . ILE A 1 106 ? 17.156 2.851 -11.337 1.00 83.75 106 ILE A O 1
ATOM 872 N N . GLY A 1 107 ? 16.876 5.063 -11.024 1.00 74.94 107 GLY A N 1
ATOM 873 C CA . GLY A 1 107 ? 16.607 5.430 -12.415 1.00 74.94 107 GLY A CA 1
ATOM 874 C C . GLY A 1 107 ? 15.155 5.182 -12.854 1.00 74.94 107 GLY A C 1
ATOM 875 O O . GLY A 1 107 ? 14.667 4.056 -12.817 1.00 74.94 107 GLY A O 1
ATOM 876 N N . ASN A 1 108 ? 14.482 6.236 -13.331 1.00 70.75 108 ASN A N 1
ATOM 877 C CA . ASN A 1 108 ? 13.090 6.211 -13.835 1.00 70.75 108 ASN A CA 1
ATOM 878 C C . ASN A 1 108 ? 12.976 6.109 -15.367 1.00 70.75 108 ASN A C 1
ATOM 880 O O . ASN A 1 108 ? 11.894 6.234 -15.936 1.00 70.75 108 ASN A O 1
ATOM 884 N N . ASP A 1 109 ? 14.099 5.977 -16.066 1.00 75.81 109 ASP A N 1
ATOM 885 C CA . ASP A 1 109 ? 14.086 5.825 -17.518 1.00 75.81 109 ASP A CA 1
ATOM 886 C C . ASP A 1 109 ? 13.635 4.391 -17.873 1.00 75.81 109 ASP A C 1
ATOM 888 O O . ASP A 1 109 ? 14.083 3.446 -17.214 1.00 75.81 109 ASP A O 1
ATOM 892 N N . PRO A 1 110 ? 12.780 4.182 -18.894 1.00 73.62 110 PRO A N 1
ATOM 893 C CA . PRO A 1 110 ? 12.471 2.857 -19.442 1.00 73.62 110 PRO A CA 1
ATOM 894 C C . PRO A 1 110 ? 13.696 1.977 -19.745 1.00 73.62 110 PRO A C 1
ATOM 896 O O . PRO A 1 110 ? 13.586 0.751 -19.761 1.00 73.62 110 PRO A O 1
ATOM 899 N N . THR A 1 111 ? 14.853 2.592 -19.991 1.00 76.50 111 THR A N 1
ATOM 900 C CA . THR A 1 111 ? 16.128 1.926 -20.269 1.00 76.50 111 THR A CA 1
ATOM 901 C C . THR A 1 111 ? 16.912 1.520 -19.017 1.00 76.50 111 THR A C 1
ATOM 903 O O . THR A 1 111 ? 17.877 0.762 -19.152 1.00 76.50 111 THR A O 1
ATOM 906 N N . SER A 1 112 ? 16.507 1.954 -17.815 1.00 85.56 112 SER A N 1
ATOM 907 C CA . SER A 1 112 ? 17.178 1.578 -16.566 1.00 85.56 112 SER A CA 1
ATOM 908 C C . SER A 1 112 ? 17.050 0.076 -16.293 1.00 85.56 112 SER A C 1
ATOM 910 O O . SER A 1 112 ? 16.055 -0.563 -16.646 1.00 85.56 112 SER A O 1
ATOM 912 N N . ASP A 1 113 ? 18.063 -0.506 -15.649 1.00 89.06 113 ASP A N 1
ATOM 913 C CA . ASP A 1 113 ? 18.046 -1.933 -15.300 1.00 89.06 113 ASP A CA 1
ATOM 914 C C . ASP A 1 113 ? 16.879 -2.280 -14.375 1.00 89.06 113 ASP A C 1
ATOM 916 O O . ASP A 1 113 ? 16.254 -3.332 -14.535 1.00 89.06 113 ASP A O 1
ATOM 920 N N . PHE A 1 114 ? 16.527 -1.355 -13.477 1.00 91.25 114 PHE A N 1
ATOM 921 C CA . PHE A 1 114 ? 15.327 -1.461 -12.662 1.00 91.25 114 PHE A CA 1
ATOM 922 C C . PHE A 1 114 ? 14.075 -1.559 -13.539 1.00 91.25 114 PHE A C 1
ATOM 924 O O . PHE A 1 114 ? 13.366 -2.558 -13.468 1.00 91.25 114 PHE A O 1
ATOM 931 N N . SER A 1 115 ? 13.843 -0.584 -14.426 1.00 88.44 115 SER A N 1
ATOM 932 C CA . SER A 1 115 ? 12.653 -0.520 -15.283 1.00 88.44 115 SER A CA 1
ATOM 933 C C . SER A 1 115 ? 12.528 -1.693 -16.251 1.00 88.44 115 SER A C 1
ATOM 935 O O . SER A 1 115 ? 11.439 -1.929 -16.770 1.00 88.44 115 SER A O 1
ATOM 937 N N . LYS A 1 116 ? 13.607 -2.424 -16.544 1.00 90.38 116 LYS A N 1
ATOM 938 C CA . LYS A 1 116 ? 13.565 -3.642 -17.369 1.00 90.38 116 LYS A CA 1
ATOM 939 C C . LYS A 1 116 ? 13.099 -4.867 -16.583 1.00 90.38 116 LYS A C 1
ATOM 941 O O . LYS A 1 116 ? 12.402 -5.705 -17.149 1.00 90.38 116 LYS A O 1
ATOM 946 N N . LYS A 1 117 ? 13.483 -4.973 -15.310 1.00 91.94 117 LYS A N 1
ATOM 947 C CA . LYS A 1 117 ? 13.327 -6.190 -14.496 1.00 91.94 117 LYS A CA 1
ATOM 948 C C . LYS A 1 117 ? 12.211 -6.105 -13.462 1.00 91.94 117 LYS A C 1
ATOM 950 O O . LYS A 1 117 ? 11.582 -7.117 -13.161 1.00 91.94 117 LYS A O 1
ATOM 955 N N . TYR A 1 118 ? 11.969 -4.920 -12.919 1.00 92.44 118 TYR A N 1
ATOM 956 C CA . TYR A 1 118 ? 11.122 -4.708 -11.755 1.00 92.44 118 TYR A CA 1
ATOM 957 C C . TYR A 1 118 ? 10.133 -3.569 -11.984 1.00 92.44 118 TYR A C 1
ATOM 959 O O . TYR A 1 118 ? 10.290 -2.727 -12.868 1.00 92.44 118 TYR A O 1
ATOM 967 N N . GLU A 1 119 ? 9.103 -3.545 -11.151 1.00 91.12 119 GLU A N 1
ATOM 968 C CA . GLU A 1 119 ? 8.158 -2.444 -11.047 1.00 91.12 119 GLU A CA 1
ATOM 969 C C . GLU A 1 119 ? 7.685 -2.287 -9.597 1.00 91.12 119 GLU A C 1
ATOM 971 O O . GLU A 1 119 ? 7.747 -3.227 -8.797 1.00 91.12 119 GLU A O 1
ATOM 976 N N . VAL A 1 120 ? 7.222 -1.081 -9.256 1.00 91.38 120 VAL A N 1
ATOM 977 C CA . VAL A 1 120 ? 6.465 -0.841 -8.025 1.00 91.38 120 VAL A CA 1
ATOM 978 C C . VAL A 1 120 ? 5.018 -0.600 -8.400 1.00 91.38 120 VAL A C 1
ATOM 980 O O . VAL A 1 120 ? 4.705 0.359 -9.102 1.00 91.38 120 VAL A O 1
ATOM 983 N N . VAL A 1 121 ? 4.144 -1.457 -7.891 1.00 90.56 121 VAL A N 1
ATOM 984 C CA . VAL A 1 121 ? 2.698 -1.309 -8.024 1.00 90.56 121 VAL A CA 1
ATOM 985 C C . VAL A 1 121 ? 2.150 -0.721 -6.734 1.00 90.56 121 VAL A C 1
ATOM 987 O O . VAL A 1 121 ? 2.536 -1.144 -5.641 1.00 90.56 121 VAL A O 1
ATOM 990 N N . ILE A 1 122 ? 1.260 0.261 -6.866 1.00 91.12 122 ILE A N 1
ATOM 991 C CA . ILE A 1 122 ? 0.649 0.958 -5.737 1.00 91.12 122 ILE A CA 1
ATOM 992 C C . ILE A 1 122 ? -0.862 0.927 -5.899 1.00 91.12 122 ILE A C 1
ATOM 994 O O . ILE A 1 122 ? -1.385 1.277 -6.955 1.00 91.12 122 ILE A O 1
ATOM 998 N N . TYR A 1 123 ? -1.577 0.534 -4.849 1.00 88.25 123 TYR A N 1
ATOM 999 C CA . TYR A 1 123 ? -3.033 0.586 -4.852 1.00 88.25 123 TYR A CA 1
ATOM 1000 C C . TYR A 1 123 ? -3.598 0.943 -3.486 1.00 88.25 123 TYR A C 1
ATOM 1002 O O . TYR A 1 123 ? -3.073 0.561 -2.438 1.00 88.25 123 TYR A O 1
ATOM 1010 N N . GLY A 1 124 ? -4.700 1.690 -3.506 1.00 87.06 124 GLY A N 1
ATOM 1011 C CA . GLY A 1 124 ? -5.462 1.982 -2.304 1.00 87.06 124 GLY A CA 1
ATOM 1012 C C . GLY A 1 124 ? -6.285 0.777 -1.873 1.00 87.06 124 GLY A C 1
ATOM 1013 O O . GLY A 1 124 ? -6.914 0.100 -2.689 1.00 87.06 124 GLY A O 1
ATOM 1014 N N . ARG A 1 125 ? -6.332 0.540 -0.568 1.00 82.88 125 ARG A N 1
ATOM 1015 C CA . ARG A 1 125 ? -7.282 -0.375 0.056 1.00 82.88 125 ARG A CA 1
ATOM 1016 C C . ARG A 1 125 ? -8.361 0.428 0.750 1.00 82.88 125 ARG A C 1
ATOM 1018 O O . ARG A 1 125 ? -8.084 1.461 1.354 1.00 82.88 125 ARG A O 1
ATOM 1025 N N . ASN A 1 126 ? -9.594 -0.063 0.681 1.00 77.06 126 ASN A N 1
ATOM 1026 C CA . ASN A 1 126 ? -10.670 0.565 1.429 1.00 77.06 126 ASN A CA 1
ATOM 1027 C C . ASN A 1 126 ? -10.349 0.534 2.933 1.00 77.06 126 ASN A C 1
ATOM 1029 O O . ASN A 1 126 ? -9.826 -0.456 3.453 1.00 77.06 126 ASN A O 1
ATOM 1033 N N . SER A 1 127 ? -10.666 1.630 3.611 1.00 74.50 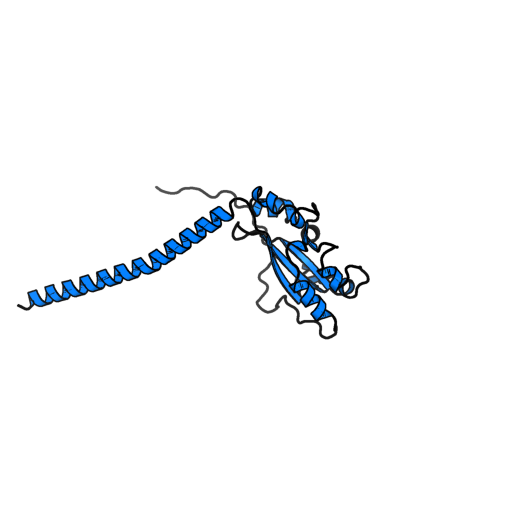127 SER A N 1
ATOM 1034 C CA . SER A 1 127 ? -10.438 1.797 5.039 1.00 74.50 127 SER A CA 1
ATOM 1035 C C . SER A 1 127 ? -11.286 0.799 5.833 1.00 74.50 127 SER A C 1
ATOM 1037 O O . SER A 1 127 ? -12.512 0.810 5.737 1.00 74.50 127 SER A O 1
ATOM 1039 N N . LEU A 1 128 ? -10.647 -0.076 6.615 1.00 71.12 128 LEU A N 1
ATOM 1040 C CA . LEU A 1 128 ? -11.360 -0.962 7.548 1.00 71.12 128 LEU A CA 1
ATOM 1041 C C . LEU A 1 128 ? -11.710 -0.244 8.858 1.00 71.12 128 LEU A C 1
ATOM 1043 O O . LEU A 1 128 ? -12.700 -0.582 9.502 1.00 71.12 128 LEU A O 1
ATOM 1047 N N . ASP A 1 129 ? -10.898 0.741 9.249 1.00 71.88 129 ASP A N 1
ATOM 1048 C CA . ASP A 1 129 ? -11.062 1.518 10.479 1.00 71.88 129 ASP A CA 1
ATOM 1049 C C . ASP A 1 129 ? -11.902 2.795 10.285 1.00 71.88 129 ASP A C 1
ATOM 1051 O O . ASP A 1 129 ? -12.316 3.412 11.266 1.00 71.88 129 ASP A O 1
ATOM 1055 N N . ASN A 1 130 ? -12.201 3.176 9.037 1.00 74.31 130 ASN A N 1
ATOM 1056 C CA . ASN A 1 130 ? -12.822 4.450 8.657 1.00 74.31 130 ASN A CA 1
ATOM 1057 C C . ASN A 1 130 ? -12.099 5.687 9.226 1.00 74.31 130 ASN A C 1
ATOM 1059 O O . ASN A 1 130 ? -12.739 6.726 9.461 1.00 74.31 130 ASN A O 1
ATOM 1063 N N . LEU A 1 131 ? -10.786 5.572 9.440 1.00 79.19 131 LEU A N 1
ATOM 1064 C CA . LEU A 1 131 ? -9.886 6.635 9.893 1.00 79.19 131 LEU A CA 1
ATOM 1065 C C . LEU A 1 131 ? -8.789 6.891 8.869 1.00 79.19 131 LEU A C 1
ATOM 1067 O O . LEU A 1 131 ? -8.546 8.038 8.515 1.00 79.19 131 LEU A O 1
ATOM 1071 N N . THR A 1 132 ? -8.173 5.826 8.365 1.00 85.56 132 THR A N 1
ATOM 1072 C CA . THR A 1 132 ? -7.036 5.914 7.452 1.00 85.56 132 THR A CA 1
ATOM 1073 C C . THR A 1 132 ? -7.285 5.112 6.187 1.00 85.56 132 THR A C 1
ATOM 1075 O O . THR A 1 132 ? -8.039 4.138 6.189 1.00 85.56 132 THR A O 1
ATOM 1078 N N . ILE A 1 133 ? -6.654 5.507 5.085 1.00 88.19 133 ILE A N 1
ATOM 1079 C CA . ILE A 1 133 ? -6.664 4.717 3.850 1.00 88.19 133 ILE A CA 1
ATOM 1080 C C . ILE A 1 133 ? -5.274 4.111 3.667 1.00 88.19 133 ILE A C 1
ATOM 1082 O O . ILE A 1 133 ? -4.329 4.856 3.400 1.00 88.19 133 ILE A O 1
ATOM 1086 N N . PRO A 1 134 ? -5.121 2.783 3.786 1.00 89.50 134 PRO A N 1
ATOM 1087 C CA . PRO A 1 134 ? -3.851 2.142 3.501 1.00 89.50 134 PRO A CA 1
ATOM 1088 C C . PRO A 1 134 ? -3.593 2.113 1.992 1.00 89.50 134 P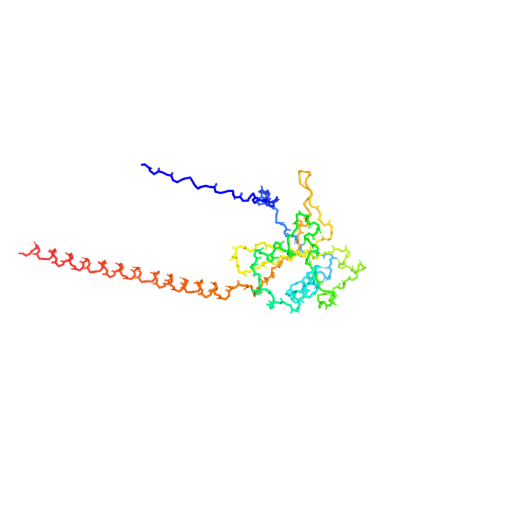RO A C 1
ATOM 1090 O O . PRO A 1 134 ? -4.373 1.553 1.221 1.00 89.50 134 PRO A O 1
ATOM 1093 N N . LEU A 1 135 ? -2.464 2.677 1.577 1.00 91.38 135 LEU A N 1
ATOM 1094 C CA . LEU A 1 135 ? -1.842 2.415 0.287 1.00 91.38 135 LEU A CA 1
ATOM 1095 C C . LEU A 1 135 ? -0.907 1.224 0.445 1.00 91.38 135 LEU A C 1
ATOM 1097 O O . LEU A 1 135 ? 0.007 1.247 1.272 1.00 91.38 135 LEU A O 1
ATOM 1101 N N . GLU A 1 136 ? -1.128 0.184 -0.345 1.00 91.12 136 GLU A N 1
ATOM 1102 C CA . GLU A 1 136 ? -0.191 -0.922 -0.459 1.00 91.12 136 GLU A CA 1
ATOM 1103 C C . GLU A 1 136 ? 0.754 -0.663 -1.624 1.00 91.12 136 GLU A C 1
ATOM 1105 O O . GLU A 1 136 ? 0.317 -0.431 -2.749 1.00 91.12 136 GLU A O 1
ATOM 1110 N N . LEU A 1 137 ? 2.048 -0.718 -1.332 1.00 92.75 137 LEU A N 1
ATOM 1111 C CA . LEU A 1 137 ? 3.126 -0.659 -2.299 1.00 92.75 137 LEU A CA 1
ATOM 1112 C C . LEU A 1 137 ? 3.754 -2.048 -2.369 1.00 92.75 137 LEU A C 1
ATOM 1114 O O . LEU A 1 137 ? 4.047 -2.650 -1.331 1.00 92.75 137 LEU A O 1
ATOM 1118 N N . ALA A 1 138 ? 4.011 -2.538 -3.573 1.00 92.38 138 ALA A N 1
ATOM 1119 C CA . ALA A 1 138 ? 4.664 -3.819 -3.790 1.00 92.38 138 ALA A CA 1
ATOM 1120 C C . ALA A 1 138 ? 5.770 -3.684 -4.839 1.00 92.38 138 ALA A C 1
ATOM 1122 O O . ALA A 1 138 ? 5.510 -3.270 -5.966 1.00 92.38 138 ALA A O 1
ATOM 1123 N N . LEU A 1 139 ? 6.998 -4.045 -4.456 1.00 93.06 139 LEU A N 1
ATOM 1124 C CA . LEU A 1 139 ? 8.131 -4.207 -5.363 1.00 93.06 139 LEU A CA 1
ATOM 1125 C C . LEU A 1 139 ? 8.080 -5.618 -5.944 1.00 93.06 139 LEU A C 1
ATOM 1127 O O . LEU A 1 139 ? 8.143 -6.596 -5.196 1.00 93.06 139 LEU A O 1
ATOM 1131 N N . MET A 1 140 ? 7.984 -5.733 -7.262 1.00 91.94 140 MET A N 1
ATOM 1132 C CA . MET A 1 140 ? 7.715 -7.001 -7.937 1.00 91.94 140 MET A CA 1
ATOM 1133 C C . MET A 1 140 ? 8.472 -7.129 -9.261 1.00 91.94 140 MET A C 1
ATOM 1135 O O . MET A 1 140 ? 8.954 -6.124 -9.788 1.00 91.94 140 MET A O 1
ATOM 1139 N N . PRO A 1 141 ? 8.611 -8.353 -9.804 1.00 91.44 141 PRO A N 1
ATOM 1140 C CA . PRO A 1 141 ? 9.136 -8.529 -11.147 1.00 91.44 141 PRO A CA 1
ATOM 1141 C C . PRO A 1 141 ? 8.167 -7.949 -12.178 1.00 91.44 141 PRO A C 1
ATOM 1143 O O . PRO A 1 141 ? 6.946 -8.117 -12.072 1.00 91.44 141 PRO A O 1
ATOM 1146 N N . LYS A 1 142 ? 8.733 -7.288 -13.187 1.00 88.75 142 LYS A N 1
ATOM 1147 C CA . LYS A 1 142 ? 7.978 -6.635 -14.250 1.00 88.75 142 LYS A CA 1
ATOM 1148 C C . LYS A 1 142 ? 7.172 -7.656 -15.048 1.00 88.75 142 LYS A C 1
ATOM 1150 O O . LYS A 1 142 ? 7.686 -8.721 -15.390 1.00 88.75 142 LYS A O 1
ATOM 1155 N N . ASN A 1 143 ? 5.929 -7.313 -15.386 1.00 81.38 143 ASN A N 1
ATOM 1156 C CA . ASN A 1 143 ? 5.020 -8.159 -16.171 1.00 81.38 143 ASN A CA 1
ATOM 1157 C C . ASN A 1 143 ? 4.725 -9.528 -15.521 1.00 81.38 143 ASN A C 1
ATOM 1159 O O . ASN A 1 143 ? 4.435 -10.505 -16.218 1.00 81.38 143 ASN A O 1
ATOM 1163 N N . SER A 1 144 ? 4.787 -9.629 -14.190 1.00 77.50 144 SER A N 1
ATOM 1164 C CA . SER A 1 144 ? 4.490 -10.886 -13.502 1.00 77.50 144 SER A CA 1
ATOM 1165 C C . SER A 1 144 ? 2.990 -11.200 -13.530 1.00 77.50 144 SER A C 1
ATOM 1167 O O . SER A 1 144 ? 2.160 -10.551 -12.891 1.00 77.50 144 SER A O 1
ATOM 1169 N N . THR A 1 145 ? 2.630 -12.221 -14.307 1.00 80.19 145 THR A N 1
ATOM 1170 C CA . THR A 1 145 ? 1.265 -12.752 -14.375 1.00 80.19 145 THR A CA 1
ATOM 1171 C C . THR A 1 145 ? 1.288 -14.215 -13.968 1.00 80.19 145 THR A C 1
ATOM 1173 O O . THR A 1 145 ? 1.960 -15.036 -14.592 1.00 80.19 145 THR A O 1
ATOM 1176 N N . TYR A 1 146 ? 0.558 -14.545 -12.909 1.00 81.19 146 TYR A N 1
ATOM 1177 C CA . TYR A 1 146 ? 0.383 -15.916 -12.459 1.00 81.19 146 TYR A CA 1
ATOM 1178 C C . TYR A 1 146 ? -0.880 -16.503 -13.083 1.00 81.19 146 TYR A C 1
ATOM 1180 O O . TYR A 1 146 ? -1.971 -15.984 -12.875 1.00 81.19 146 TYR A O 1
ATOM 1188 N N . LYS A 1 147 ? -0.747 -17.592 -13.842 1.00 80.88 147 LYS A N 1
ATOM 1189 C CA . LYS A 1 147 ? -1.899 -18.282 -14.431 1.00 80.88 147 LYS A CA 1
ATOM 1190 C C . LYS A 1 147 ? -2.351 -19.415 -13.523 1.00 80.88 147 LYS A C 1
ATOM 1192 O O . LYS A 1 147 ? -1.585 -20.342 -13.265 1.00 80.88 147 LYS A O 1
ATOM 1197 N N . TYR A 1 148 ? -3.604 -19.381 -13.083 1.00 78.75 148 TYR A N 1
ATOM 1198 C CA . TYR A 1 148 ? -4.208 -20.465 -12.312 1.00 78.75 148 TYR A CA 1
ATOM 1199 C C . TYR A 1 148 ? -5.649 -20.699 -12.746 1.00 78.75 148 TYR A C 1
ATOM 1201 O O . TYR A 1 148 ? -6.445 -19.771 -12.787 1.00 78.75 148 TYR A O 1
ATOM 1209 N N . LYS A 1 149 ? -5.991 -21.952 -13.075 1.00 83.25 149 LYS A N 1
ATOM 1210 C CA . LYS A 1 149 ? -7.342 -22.354 -13.517 1.00 83.25 149 LYS A CA 1
ATOM 1211 C C . LYS A 1 149 ? -7.933 -21.427 -14.598 1.00 83.25 149 LYS A C 1
ATOM 1213 O O . LYS A 1 149 ? -9.069 -20.980 -14.476 1.00 83.25 149 LYS A O 1
ATOM 1218 N N . ASN A 1 150 ? -7.159 -21.147 -15.650 1.00 82.62 150 ASN A N 1
ATOM 1219 C CA . ASN A 1 150 ? -7.535 -20.260 -16.766 1.00 82.62 150 ASN A CA 1
ATOM 1220 C C . ASN A 1 150 ? -7.846 -18.806 -16.361 1.00 82.62 150 ASN A C 1
ATOM 1222 O O . ASN A 1 150 ? -8.479 -18.080 -17.123 1.00 82.62 150 ASN A O 1
ATOM 1226 N N . GLN A 1 151 ? -7.401 -18.382 -15.177 1.00 79.19 151 GLN A N 1
ATOM 1227 C CA . GLN A 1 151 ? -7.448 -16.998 -14.727 1.00 79.19 151 GLN A CA 1
ATOM 1228 C C . GLN A 1 151 ? -6.028 -16.446 -14.625 1.00 79.19 151 GLN A C 1
ATOM 1230 O O . GLN A 1 151 ? -5.129 -17.095 -14.081 1.00 79.19 151 GLN A O 1
ATOM 1235 N N . ASP A 1 152 ? -5.852 -15.240 -15.156 1.00 79.75 152 ASP A N 1
ATOM 1236 C CA . ASP A 1 152 ? -4.601 -14.498 -15.101 1.00 79.75 152 ASP A CA 1
ATOM 1237 C C . ASP A 1 152 ? -4.624 -13.580 -13.872 1.00 79.75 152 ASP A C 1
ATOM 1239 O O . ASP A 1 152 ? -5.373 -12.606 -13.802 1.00 79.75 152 ASP A O 1
ATOM 1243 N N . PHE A 1 153 ? -3.787 -13.896 -12.890 1.00 78.69 153 PHE A N 1
ATOM 1244 C CA . PHE A 1 153 ? -3.565 -13.099 -11.692 1.00 78.69 153 PHE A CA 1
ATOM 1245 C C . PHE A 1 153 ? -2.341 -12.219 -11.917 1.00 78.69 153 PHE A C 1
ATOM 1247 O 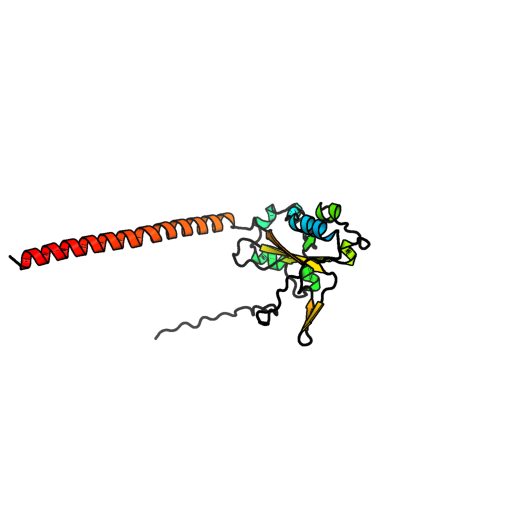O . PHE A 1 153 ? -1.196 -12.626 -11.688 1.00 78.69 153 PHE A O 1
ATOM 1254 N N . LYS A 1 154 ? -2.580 -11.004 -12.406 1.00 78.12 154 LYS A N 1
ATOM 1255 C CA . LYS A 1 154 ? -1.535 -9.985 -12.496 1.00 78.12 154 LYS A CA 1
ATOM 1256 C C . LYS A 1 154 ? -1.073 -9.591 -11.093 1.00 78.12 154 LYS A C 1
ATOM 1258 O O . LYS A 1 154 ? -1.888 -9.534 -10.171 1.00 78.12 154 LYS A O 1
ATOM 1263 N N . TYR A 1 155 ? 0.218 -9.298 -10.945 1.00 75.31 155 TYR A N 1
ATOM 1264 C CA . TYR A 1 155 ? 0.778 -8.689 -9.730 1.00 75.31 155 TYR A CA 1
ATOM 1265 C C . TYR A 1 155 ? 0.627 -9.555 -8.467 1.00 75.31 155 TYR A C 1
ATOM 1267 O O . TYR A 1 155 ? 0.553 -9.054 -7.346 1.00 75.31 155 TYR A O 1
ATOM 1275 N N . TYR A 1 156 ? 0.563 -10.877 -8.654 1.00 77.56 156 TYR A N 1
ATOM 1276 C CA . TYR A 1 156 ? 0.356 -11.844 -7.575 1.00 77.56 156 TYR A CA 1
ATOM 1277 C C . TYR A 1 156 ? 1.610 -12.060 -6.715 1.00 77.56 156 TYR A C 1
ATOM 1279 O O . TYR A 1 156 ? 1.506 -12.268 -5.506 1.00 77.56 156 TYR A O 1
ATOM 1287 N N . PHE A 1 157 ? 2.793 -12.013 -7.333 1.00 84.75 157 PHE A N 1
ATOM 1288 C CA . PHE A 1 157 ? 4.069 -12.236 -6.659 1.00 84.75 157 PHE A CA 1
ATOM 1289 C C . PHE A 1 157 ? 4.819 -10.924 -6.438 1.00 84.75 157 PHE A C 1
ATOM 1291 O O . PHE A 1 157 ? 4.862 -10.072 -7.321 1.00 84.75 157 PHE A O 1
ATOM 1298 N N . TYR A 1 158 ? 5.461 -10.778 -5.282 1.00 90.81 158 TYR A N 1
ATOM 1299 C CA . TYR A 1 158 ? 6.241 -9.590 -4.931 1.00 90.81 158 TYR A CA 1
ATOM 1300 C C . TYR A 1 158 ? 7.521 -9.980 -4.189 1.00 90.81 158 TYR A C 1
ATOM 1302 O O . TYR A 1 158 ? 7.555 -10.993 -3.504 1.00 90.81 158 TYR A O 1
ATOM 1310 N N . TYR A 1 159 ? 8.574 -9.174 -4.283 1.00 93.12 159 TYR A N 1
ATOM 1311 C CA . TYR A 1 159 ? 9.780 -9.339 -3.466 1.00 93.12 159 TYR A CA 1
ATOM 1312 C C . TYR A 1 159 ? 9.688 -8.610 -2.127 1.00 93.12 159 TYR A C 1
ATOM 1314 O O . TYR A 1 159 ? 10.265 -9.049 -1.139 1.00 93.12 159 TYR A O 1
ATOM 1322 N N . ALA A 1 160 ? 8.992 -7.473 -2.097 1.00 92.44 160 ALA A N 1
ATOM 1323 C CA . ALA A 1 160 ? 8.773 -6.705 -0.882 1.00 92.44 160 ALA A CA 1
ATOM 1324 C C . ALA A 1 160 ? 7.440 -5.966 -0.946 1.00 92.44 160 ALA A C 1
ATOM 1326 O O . ALA A 1 160 ? 6.968 -5.593 -2.021 1.00 92.44 160 ALA A O 1
ATOM 1327 N N . ARG A 1 161 ? 6.851 -5.735 0.225 1.00 91.50 161 ARG A N 1
ATOM 1328 C CA . ARG A 1 161 ? 5.592 -5.012 0.377 1.00 91.50 161 ARG A CA 1
ATOM 1329 C C . ARG A 1 161 ? 5.700 -4.013 1.517 1.00 91.50 161 ARG A C 1
ATOM 1331 O O . ARG A 1 161 ? 6.265 -4.322 2.563 1.00 91.50 161 ARG A O 1
ATOM 1338 N N . LYS A 1 162 ? 5.109 -2.840 1.321 1.00 91.12 162 LYS A N 1
ATOM 1339 C CA . LYS A 1 162 ? 5.043 -1.756 2.298 1.00 91.12 162 LYS A CA 1
ATOM 1340 C C . LYS A 1 162 ? 3.630 -1.182 2.328 1.00 91.12 162 LYS A C 1
ATOM 1342 O O . LYS A 1 162 ? 2.945 -1.169 1.312 1.00 91.12 162 LYS A O 1
ATOM 1347 N N . TYR A 1 163 ? 3.214 -0.695 3.491 1.00 90.25 163 TYR A N 1
ATOM 1348 C CA . TYR A 1 163 ? 1.959 0.032 3.652 1.00 90.25 163 TYR A CA 1
ATOM 1349 C C . TYR A 1 163 ? 2.252 1.474 4.057 1.00 90.25 163 TYR A C 1
ATOM 1351 O O . TYR A 1 163 ? 3.069 1.712 4.949 1.00 90.25 163 TYR A O 1
ATOM 1359 N N . ILE A 1 164 ? 1.596 2.422 3.396 1.00 90.31 164 ILE A N 1
ATOM 1360 C CA . ILE A 1 164 ? 1.648 3.849 3.716 1.00 90.31 164 ILE A CA 1
ATOM 1361 C C . ILE A 1 164 ? 0.211 4.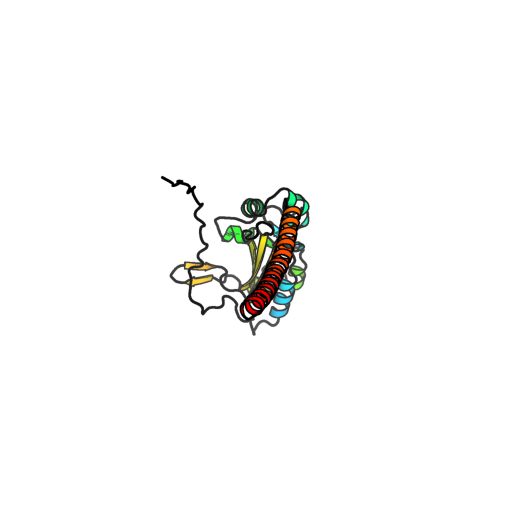310 3.928 1.00 90.31 164 ILE A C 1
ATOM 1363 O O . ILE A 1 164 ? -0.626 4.145 3.048 1.00 90.31 164 ILE A O 1
ATOM 1367 N N . ASN A 1 165 ? -0.088 4.874 5.093 1.00 88.38 165 ASN A N 1
ATOM 1368 C CA . ASN A 1 165 ? -1.442 5.319 5.403 1.00 88.38 165 ASN A CA 1
ATOM 1369 C C . ASN A 1 165 ? -1.633 6.778 4.992 1.00 88.38 165 ASN A C 1
ATOM 1371 O O . ASN A 1 165 ? -0.820 7.633 5.340 1.00 88.38 165 ASN A O 1
ATOM 1375 N N . ILE A 1 166 ? -2.734 7.056 4.298 1.00 86.31 166 ILE A N 1
ATOM 1376 C CA . ILE A 1 166 ? -3.278 8.407 4.170 1.00 86.31 166 ILE A CA 1
ATOM 1377 C C . ILE A 1 166 ? -4.100 8.681 5.432 1.00 86.31 166 ILE A C 1
ATOM 1379 O O . ILE A 1 166 ? -4.954 7.869 5.802 1.00 86.31 166 ILE A O 1
ATOM 1383 N N . SER A 1 167 ? -3.840 9.814 6.072 1.00 83.62 167 SER A N 1
ATOM 1384 C CA . SER A 1 167 ? -4.536 10.325 7.256 1.00 83.62 167 SER A CA 1
ATOM 1385 C C . SER A 1 167 ? -4.759 11.838 7.120 1.00 83.62 167 SER A C 1
ATOM 1387 O O . SER A 1 167 ? -4.311 12.452 6.152 1.00 83.62 167 SER A O 1
ATOM 1389 N N . GLY A 1 168 ? -5.467 12.440 8.071 1.00 80.62 168 GLY A N 1
ATOM 1390 C CA . GLY A 1 168 ? -5.942 13.826 8.053 1.00 80.62 168 GLY A CA 1
ATOM 1391 C C . GLY A 1 168 ? -7.399 13.978 7.598 1.00 80.62 168 GLY A C 1
ATOM 1392 O O . GLY A 1 168 ? -7.779 15.047 7.129 1.00 80.62 168 GLY A O 1
ATOM 1393 N N . PHE A 1 169 ? -8.214 12.922 7.675 1.00 83.81 169 PHE A N 1
ATOM 1394 C CA . PHE A 1 169 ? -9.589 12.944 7.164 1.00 83.81 169 PHE A CA 1
ATOM 1395 C C . PHE A 1 169 ? -10.573 13.628 8.116 1.00 83.81 169 PHE A C 1
ATOM 1397 O O . PHE A 1 169 ? -10.338 13.760 9.322 1.00 83.81 169 PHE A O 1
ATOM 1404 N N . LYS A 1 170 ? -11.740 14.006 7.580 1.00 76.56 170 LYS A N 1
ATOM 1405 C CA . LYS A 1 170 ? -12.823 14.597 8.370 1.00 76.56 170 LYS A CA 1
ATOM 1406 C C . LYS A 1 170 ? -13.155 13.753 9.603 1.00 76.56 170 LYS A C 1
ATOM 1408 O O . LYS A 1 170 ? -13.326 12.533 9.521 1.00 76.56 170 LYS A O 1
ATOM 1413 N N . ASP A 1 171 ? -13.304 14.426 10.741 1.00 73.94 171 ASP A N 1
ATOM 1414 C CA . ASP A 1 171 ? -13.660 13.841 12.039 1.00 73.94 171 ASP A CA 1
ATOM 1415 C C . ASP A 1 171 ? -12.648 12.820 12.593 1.00 73.94 171 ASP A C 1
ATOM 1417 O O . ASP A 1 171 ? -12.936 12.170 13.601 1.00 73.94 171 ASP A O 1
ATOM 1421 N N . GLU A 1 172 ? -11.466 12.664 11.987 1.00 76.38 172 GLU A N 1
ATOM 1422 C CA . GLU A 1 172 ? -10.458 11.701 12.441 1.00 76.38 172 GLU A CA 1
ATOM 1423 C C . GLU A 1 172 ? -10.035 11.985 13.885 1.00 76.38 172 GLU A C 1
ATOM 1425 O O . GLU A 1 172 ? -10.136 11.103 14.735 1.00 76.38 172 GLU A O 1
ATOM 1430 N N . ALA A 1 173 ? -9.687 13.235 14.206 1.00 75.56 173 ALA A N 1
ATOM 1431 C CA . ALA A 1 173 ? -9.310 13.634 15.563 1.00 75.56 173 ALA A CA 1
ATOM 1432 C C . ALA A 1 173 ? -10.425 13.365 16.592 1.00 75.56 173 ALA A C 1
ATOM 1434 O O . ALA A 1 173 ? -10.165 12.879 17.695 1.00 75.56 173 ALA A O 1
ATOM 1435 N N . ILE A 1 174 ? -11.685 13.618 16.222 1.00 77.00 174 ILE A N 1
ATOM 1436 C CA . ILE A 1 174 ? -12.851 13.382 17.088 1.00 77.00 174 ILE A CA 1
ATOM 1437 C C . ILE A 1 174 ? -13.039 11.880 17.332 1.00 77.00 174 ILE A C 1
ATOM 1439 O O . ILE A 1 174 ? -13.283 11.448 18.464 1.00 77.00 174 ILE A O 1
ATOM 1443 N N . LYS A 1 175 ? -12.915 11.060 16.284 1.00 78.25 175 LYS A N 1
ATOM 1444 C CA . LYS A 1 175 ? -13.039 9.602 16.385 1.00 78.25 175 LYS A CA 1
ATOM 1445 C C . LYS A 1 175 ? -11.882 8.986 17.170 1.00 78.25 175 LYS A C 1
ATOM 1447 O O . LYS A 1 175 ? -12.143 8.113 17.998 1.00 78.25 175 LYS A O 1
ATOM 1452 N N . ILE A 1 176 ? -10.652 9.467 16.981 1.00 80.44 176 ILE A N 1
ATOM 1453 C CA . ILE A 1 176 ? -9.479 9.061 17.769 1.00 80.44 176 ILE A CA 1
ATOM 1454 C C . ILE A 1 176 ? -9.717 9.380 19.247 1.00 80.44 176 ILE A C 1
ATOM 1456 O O . ILE A 1 176 ? -9.652 8.478 20.082 1.00 80.44 176 ILE A O 1
ATOM 1460 N N . ALA A 1 177 ? -10.114 10.612 19.576 1.00 79.00 177 ALA A N 1
ATOM 1461 C CA . ALA A 1 177 ? -10.401 11.007 20.955 1.00 79.00 177 ALA A CA 1
ATOM 1462 C C . ALA A 1 177 ? -11.509 10.146 21.595 1.00 79.00 177 ALA A C 1
ATOM 1464 O O . ALA A 1 177 ? -11.424 9.758 22.765 1.00 79.00 177 ALA A O 1
ATOM 1465 N N . LYS A 1 178 ? -12.549 9.790 20.828 1.00 80.62 178 LYS A N 1
ATOM 1466 C CA . LYS A 1 178 ? -13.614 8.887 21.288 1.00 80.62 178 LYS A CA 1
ATOM 1467 C C . LYS A 1 178 ? -13.095 7.468 21.541 1.00 80.62 178 LYS A C 1
ATOM 1469 O O . LYS A 1 178 ? -13.436 6.884 22.571 1.00 80.62 178 LYS A O 1
ATOM 1474 N N . ALA A 1 179 ? -12.274 6.930 20.640 1.00 79.19 179 ALA A N 1
ATOM 1475 C CA . ALA A 1 179 ? -11.672 5.608 20.780 1.00 79.19 179 ALA A CA 1
ATOM 1476 C C . ALA A 1 179 ? -10.730 5.539 21.994 1.00 79.19 179 ALA A C 1
ATOM 1478 O O . ALA A 1 179 ? -10.794 4.591 22.777 1.00 79.19 179 ALA A O 1
ATOM 1479 N N . GLU A 1 180 ? -9.919 6.572 22.219 1.00 84.06 180 GLU A N 1
ATOM 1480 C CA . GLU A 1 180 ? -9.054 6.678 23.396 1.00 84.06 180 GLU A CA 1
ATOM 1481 C C . GLU A 1 180 ? -9.853 6.767 24.696 1.00 84.06 180 GLU A C 1
ATOM 1483 O O . GLU A 1 180 ? -9.542 6.066 25.664 1.00 84.06 180 GLU A O 1
ATOM 1488 N N . LYS A 1 181 ? -10.919 7.578 24.722 1.00 80.31 181 LYS A N 1
ATOM 1489 C CA . LYS A 1 181 ? -11.822 7.666 25.875 1.00 80.31 181 LYS A CA 1
ATOM 1490 C C . LYS A 1 181 ? -12.445 6.306 26.179 1.00 80.31 181 LYS A C 1
ATOM 1492 O O . LYS A 1 181 ? -12.432 5.880 27.330 1.00 80.31 181 LYS A O 1
ATOM 1497 N N . GLN A 1 182 ? -12.925 5.598 25.159 1.00 75.88 182 GLN A N 1
ATOM 1498 C CA . GLN A 1 182 ? -13.506 4.267 25.317 1.00 75.88 182 GLN A CA 1
ATOM 1499 C C . GLN A 1 182 ? -12.475 3.242 25.802 1.00 75.88 182 GLN A C 1
ATOM 1501 O O . GLN A 1 182 ? -12.779 2.450 26.691 1.00 75.88 182 GLN A O 1
ATOM 1506 N N . LYS A 1 183 ? -11.236 3.293 25.296 1.00 81.50 183 LYS A N 1
ATOM 1507 C CA . LYS A 1 183 ? -10.131 2.456 25.780 1.00 81.50 183 LYS A CA 1
ATOM 1508 C C . LYS A 1 183 ? -9.857 2.711 27.262 1.00 81.50 183 LYS A C 1
ATOM 1510 O O . LYS A 1 183 ? -9.814 1.756 28.029 1.00 81.50 183 LYS A O 1
ATOM 1515 N N . ARG A 1 184 ? -9.757 3.979 27.682 1.00 80.56 184 ARG A N 1
ATOM 1516 C CA . ARG A 1 184 ? -9.583 4.352 29.099 1.00 80.56 184 ARG A CA 1
ATOM 1517 C C . ARG A 1 184 ? -10.739 3.851 29.965 1.00 80.56 184 ARG A C 1
ATOM 1519 O O . ARG A 1 184 ? -10.496 3.264 31.015 1.00 80.56 184 ARG A O 1
ATOM 1526 N N . THR A 1 185 ? -11.984 4.030 29.521 1.00 78.94 185 THR A N 1
ATOM 1527 C CA . THR A 1 185 ? -13.168 3.527 30.233 1.00 78.94 185 THR A CA 1
ATOM 1528 C C . THR A 1 185 ? -13.139 2.005 30.366 1.00 78.94 185 THR A C 1
ATOM 1530 O O . THR A 1 185 ? -13.354 1.494 31.461 1.00 78.94 185 THR A O 1
ATOM 1533 N N . ASN A 1 186 ? -12.805 1.277 29.299 1.00 77.31 186 ASN A N 1
ATOM 1534 C CA . ASN A 1 186 ? -12.685 -0.180 29.337 1.00 77.31 186 ASN A CA 1
ATOM 1535 C C . ASN A 1 186 ? -11.574 -0.634 30.290 1.00 77.31 186 ASN A C 1
ATOM 1537 O O . ASN A 1 186 ? -11.789 -1.575 31.050 1.00 77.31 186 ASN A O 1
ATOM 1541 N N . THR A 1 187 ? -10.426 0.050 30.311 1.00 82.25 187 THR A N 1
ATOM 1542 C CA . THR A 1 187 ? -9.354 -0.227 31.277 1.00 82.25 187 THR A CA 1
ATOM 1543 C C . THR A 1 187 ? -9.851 -0.050 32.712 1.00 82.25 187 THR A C 1
ATOM 1545 O O . THR A 1 187 ? -9.684 -0.953 33.528 1.00 82.25 187 THR A O 1
ATOM 1548 N N . ILE A 1 188 ? -10.527 1.063 33.019 1.00 76.81 188 ILE A N 1
ATOM 1549 C CA . ILE A 1 188 ? -11.080 1.313 34.359 1.00 76.81 188 ILE A CA 1
ATOM 1550 C C . ILE A 1 188 ? -12.082 0.220 34.747 1.00 76.81 188 ILE A C 1
ATOM 1552 O O . ILE A 1 188 ? -11.965 -0.346 35.830 1.00 76.81 188 ILE A O 1
ATOM 1556 N N . ILE A 1 189 ? -13.025 -0.126 33.864 1.00 73.00 189 ILE A N 1
ATOM 1557 C CA . ILE A 1 189 ? -14.014 -1.187 34.114 1.00 73.00 189 ILE A CA 1
ATOM 1558 C C . ILE A 1 189 ? -13.316 -2.531 34.354 1.00 73.00 189 ILE A C 1
ATOM 1560 O O . ILE A 1 189 ? -13.659 -3.236 35.302 1.00 73.00 189 ILE A O 1
ATOM 1564 N N . SER A 1 190 ? -12.307 -2.863 33.543 1.00 66.75 190 SER A N 1
ATOM 1565 C CA . SER A 1 190 ? -11.563 -4.123 33.653 1.00 66.75 190 SER A CA 1
ATOM 1566 C C . SER A 1 190 ? -10.806 -4.274 34.975 1.00 66.75 190 SER A C 1
ATOM 1568 O O . SER A 1 190 ? -10.580 -5.396 35.408 1.00 66.75 190 SER A O 1
ATOM 1570 N N . ILE A 1 191 ? -10.463 -3.167 35.642 1.00 76.12 191 ILE A N 1
ATOM 1571 C CA . ILE A 1 191 ? -9.815 -3.163 36.961 1.00 76.12 191 ILE A CA 1
ATOM 1572 C C . ILE A 1 191 ? -10.861 -3.106 38.084 1.00 76.12 191 ILE A C 1
ATOM 1574 O O . ILE A 1 191 ? -10.779 -3.852 39.064 1.00 76.12 191 ILE A O 1
ATOM 1578 N N . ALA A 1 192 ? -11.860 -2.232 37.950 1.00 72.75 192 ALA A N 1
ATOM 1579 C CA . ALA A 1 192 ? -12.842 -1.958 38.993 1.00 72.75 192 ALA A CA 1
ATOM 1580 C C . ALA A 1 192 ? -13.794 -3.137 39.237 1.00 72.75 192 ALA A C 1
ATOM 1582 O O . ALA A 1 192 ? -14.080 -3.456 40.391 1.00 72.75 192 ALA A O 1
ATOM 1583 N N . VAL A 1 193 ? -14.257 -3.810 38.176 1.00 78.88 193 VAL A N 1
ATOM 1584 C CA . VAL A 1 193 ? -15.222 -4.916 38.293 1.00 78.88 193 VAL A CA 1
ATOM 1585 C C . VAL A 1 193 ? -14.624 -6.122 39.038 1.00 78.88 193 VAL A C 1
ATOM 1587 O O . VAL A 1 193 ? -15.249 -6.564 40.006 1.00 78.88 193 VAL A O 1
ATOM 1590 N N . PRO A 1 194 ? -13.417 -6.627 38.704 1.00 79.12 194 PRO A N 1
ATOM 1591 C CA . PRO A 1 194 ? -12.795 -7.702 39.479 1.00 79.12 194 PRO A CA 1
ATOM 1592 C C . PRO A 1 194 ? -12.493 -7.304 40.926 1.00 79.12 194 PRO A C 1
ATOM 1594 O O . PRO A 1 194 ? -12.720 -8.097 41.838 1.00 79.12 194 PRO A O 1
ATOM 1597 N N . SER A 1 195 ? -12.040 -6.068 41.155 1.00 78.31 195 SER A N 1
ATOM 1598 C CA . SER A 1 195 ? -11.721 -5.569 42.500 1.00 78.31 195 SER A CA 1
ATOM 1599 C C . SER A 1 195 ? -12.961 -5.511 43.401 1.00 78.31 195 SER A C 1
ATOM 1601 O O . SER A 1 195 ? -12.926 -5.965 44.546 1.00 78.31 195 SER A O 1
ATOM 1603 N N . ALA A 1 196 ? -14.088 -5.017 42.878 1.00 82.12 196 ALA A N 1
ATOM 1604 C CA . ALA A 1 196 ? -15.359 -4.989 43.600 1.00 82.12 196 ALA A CA 1
ATOM 1605 C C . ALA A 1 196 ? -15.897 -6.404 43.880 1.00 82.12 196 ALA A C 1
ATOM 1607 O O . ALA A 1 196 ? -16.375 -6.674 44.983 1.00 82.12 196 ALA A O 1
ATOM 1608 N N . ALA A 1 197 ? -15.774 -7.326 42.918 1.00 82.19 197 ALA A N 1
ATOM 1609 C CA . ALA A 1 197 ? -16.160 -8.725 43.101 1.00 82.19 197 ALA A CA 1
ATOM 1610 C C . ALA A 1 197 ? -15.325 -9.418 44.193 1.00 82.19 197 ALA A C 1
ATOM 1612 O O . ALA A 1 197 ? -15.874 -10.147 45.021 1.00 82.19 197 ALA A O 1
ATOM 1613 N N . LEU A 1 198 ? -14.016 -9.144 44.245 1.00 87.06 198 LEU A N 1
ATOM 1614 C CA . LEU A 1 198 ? -13.121 -9.668 45.276 1.00 87.06 198 LEU A CA 1
ATOM 1615 C C . LEU A 1 198 ? -13.516 -9.164 46.674 1.00 87.06 198 LEU A C 1
ATOM 1617 O O . LEU A 1 198 ? -13.619 -9.954 47.611 1.00 87.06 198 LEU A O 1
ATOM 1621 N N . LEU A 1 199 ? -13.802 -7.865 46.813 1.00 85.31 199 LEU A N 1
ATOM 1622 C CA . LEU A 1 199 ? -14.255 -7.271 48.076 1.00 85.31 199 LEU A CA 1
ATOM 1623 C C . LEU A 1 199 ? -15.595 -7.854 48.543 1.00 85.31 199 LEU A C 1
ATOM 1625 O O . LEU A 1 199 ? -15.747 -8.184 49.721 1.00 85.31 199 LEU A O 1
ATOM 1629 N N . ALA A 1 200 ? -16.550 -8.033 47.626 1.00 87.56 200 ALA A N 1
ATOM 1630 C CA . ALA A 1 200 ? -17.833 -8.659 47.932 1.00 87.56 200 ALA A CA 1
ATOM 1631 C C . ALA A 1 200 ? -17.662 -10.111 48.414 1.00 87.56 200 ALA A C 1
ATOM 1633 O O . ALA A 1 200 ? -18.315 -10.524 49.374 1.00 87.56 200 ALA A O 1
ATOM 1634 N N . LEU A 1 201 ? -16.743 -10.867 47.803 1.00 89.94 201 LEU A N 1
ATOM 1635 C CA . LEU A 1 201 ? -16.413 -12.231 48.217 1.00 89.94 201 LEU A CA 1
ATOM 1636 C C . LEU A 1 201 ? -15.807 -12.261 49.629 1.00 89.94 201 LEU A C 1
ATOM 1638 O O . LEU A 1 201 ? -16.231 -13.062 50.464 1.00 89.94 201 LEU A O 1
ATOM 1642 N N . ILE A 1 202 ? -14.861 -11.364 49.924 1.00 90.69 202 ILE A N 1
ATOM 1643 C CA . ILE A 1 202 ? -14.233 -11.243 51.249 1.00 90.69 202 ILE A CA 1
ATOM 1644 C C . ILE A 1 202 ? -15.281 -10.907 52.319 1.00 90.69 202 ILE A C 1
ATOM 1646 O O . ILE A 1 202 ? -15.309 -11.540 53.380 1.00 90.69 202 ILE A O 1
ATOM 1650 N N . LEU A 1 203 ? -16.178 -9.956 52.040 1.00 90.12 203 LEU A N 1
ATOM 1651 C CA . LEU A 1 203 ? -17.282 -9.596 52.935 1.00 90.12 203 LEU A CA 1
ATOM 1652 C C . LEU A 1 203 ? -18.224 -10.779 53.172 1.00 90.12 203 LEU A C 1
ATOM 1654 O O . LEU A 1 203 ? -18.548 -11.084 54.321 1.00 90.12 203 LEU A O 1
ATOM 1658 N N . TYR A 1 204 ? -18.615 -11.487 52.110 1.00 92.56 204 TYR A N 1
ATOM 1659 C CA . TYR A 1 204 ? -19.468 -12.669 52.209 1.00 92.56 204 TYR A CA 1
ATOM 1660 C C . TYR A 1 204 ? -18.838 -13.760 53.085 1.00 92.56 204 TYR A C 1
ATOM 1662 O O . TYR A 1 204 ? -19.491 -14.265 54.002 1.00 92.56 204 TYR A O 1
ATOM 1670 N N . ILE A 1 205 ? -17.563 -14.095 52.857 1.00 90.50 205 ILE A N 1
ATOM 1671 C CA . ILE A 1 205 ? -16.827 -15.082 53.662 1.00 90.50 205 ILE A CA 1
ATOM 1672 C C . ILE A 1 205 ? -16.783 -14.639 55.130 1.00 90.50 205 ILE A C 1
ATOM 1674 O O . ILE A 1 205 ? -17.097 -15.429 56.022 1.00 90.50 205 ILE A O 1
ATOM 1678 N N . SER A 1 206 ? -16.476 -13.367 55.388 1.00 88.75 206 SER A N 1
ATOM 1679 C CA . SER A 1 206 ? -16.391 -12.803 56.742 1.00 88.75 206 SER A CA 1
ATOM 1680 C C . SER A 1 206 ? -17.722 -12.894 57.500 1.00 88.75 206 SER A C 1
ATOM 1682 O O . SER A 1 206 ? -17.762 -13.320 58.660 1.00 88.75 206 SER A O 1
ATOM 1684 N N . ILE A 1 207 ? -18.831 -12.549 56.839 1.00 90.12 207 ILE A N 1
ATOM 1685 C CA . ILE A 1 207 ? -20.187 -12.648 57.396 1.00 90.12 207 ILE A CA 1
ATOM 1686 C C . ILE A 1 207 ? -20.554 -14.114 57.655 1.00 90.12 207 ILE A C 1
ATOM 1688 O O . ILE A 1 207 ? -21.038 -14.447 58.740 1.00 90.12 207 ILE A O 1
ATOM 1692 N N . LYS A 1 208 ? -20.274 -15.009 56.701 1.00 88.19 208 LYS A N 1
ATOM 1693 C CA . LYS A 1 208 ? -20.564 -16.444 56.818 1.00 88.19 208 LYS A CA 1
ATOM 1694 C C . LYS A 1 208 ? -19.804 -17.090 57.980 1.00 88.19 208 LYS A C 1
ATOM 1696 O O . LYS A 1 208 ? -20.395 -17.865 58.732 1.00 88.19 208 LYS A O 1
ATOM 1701 N N . ILE A 1 209 ? -18.533 -16.729 58.184 1.00 88.19 209 ILE A N 1
ATOM 1702 C CA . ILE A 1 209 ? -17.735 -17.171 59.339 1.00 88.19 209 ILE A CA 1
ATOM 1703 C C . ILE A 1 209 ? -18.375 -16.702 60.654 1.00 88.19 209 ILE A C 1
ATOM 1705 O O . ILE A 1 209 ? -18.521 -17.507 61.576 1.00 88.19 209 ILE A O 1
ATOM 1709 N N . ARG A 1 210 ? -18.799 -15.430 60.753 1.00 83.62 210 ARG A N 1
ATOM 1710 C CA . ARG A 1 210 ? -19.470 -14.904 61.958 1.00 83.62 210 ARG A CA 1
ATOM 1711 C C . ARG A 1 210 ? -20.780 -15.632 62.266 1.00 83.62 210 ARG A C 1
ATOM 1713 O O . ARG A 1 210 ? -20.998 -16.000 63.417 1.00 83.62 210 ARG A O 1
ATOM 1720 N N . ILE A 1 211 ? -21.629 -15.861 61.263 1.00 84.12 211 ILE A N 1
ATOM 1721 C CA . ILE A 1 211 ? -22.904 -16.578 61.437 1.00 84.12 211 ILE A CA 1
ATOM 1722 C C . ILE A 1 211 ? -22.657 -18.017 61.905 1.00 84.12 211 ILE A C 1
ATOM 1724 O O . ILE A 1 211 ? -23.291 -18.467 62.857 1.00 84.12 211 ILE A O 1
ATOM 1728 N N . ASN A 1 212 ? -21.707 -18.725 61.288 1.00 77.81 212 ASN A N 1
ATOM 1729 C CA . ASN A 1 212 ? -21.383 -20.100 61.676 1.00 77.81 212 ASN A CA 1
ATOM 1730 C C . ASN A 1 212 ? -20.781 -20.195 63.084 1.00 77.81 212 ASN A C 1
ATOM 1732 O O . ASN A 1 212 ? -21.062 -21.162 63.787 1.00 77.81 212 ASN A O 1
ATOM 1736 N N . LYS A 1 213 ? -19.997 -19.199 63.522 1.00 74.00 213 LYS A N 1
ATOM 1737 C CA . LYS A 1 213 ? -19.539 -19.120 64.918 1.00 74.00 213 LYS A CA 1
ATOM 1738 C C . LYS A 1 213 ? -20.704 -18.895 65.886 1.00 74.00 213 LYS A C 1
ATOM 1740 O O . LYS A 1 213 ? -20.756 -19.574 66.899 1.00 74.00 213 LYS A O 1
ATOM 1745 N N . LYS A 1 214 ? -21.659 -18.016 65.559 1.00 69.62 214 LYS A N 1
ATOM 1746 C CA . LYS A 1 214 ? -22.848 -17.759 66.395 1.00 69.62 214 LYS A CA 1
ATOM 1747 C C . LYS A 1 214 ? -23.802 -18.949 66.531 1.00 69.62 214 LYS A C 1
ATOM 1749 O O . LYS A 1 214 ? -24.505 -19.004 67.519 1.00 69.62 214 LYS A O 1
ATOM 1754 N N . LYS A 1 215 ? -23.858 -19.862 65.554 1.00 61.38 215 LYS A N 1
ATOM 1755 C CA . LYS A 1 215 ? -24.696 -21.079 65.620 1.00 61.38 215 LYS A CA 1
ATOM 1756 C C . LYS A 1 215 ? -24.079 -22.229 66.429 1.00 61.38 215 LYS A C 1
ATOM 1758 O O . LYS A 1 215 ? -24.753 -23.228 66.643 1.00 61.38 215 LYS A O 1
ATOM 1763 N N . ARG A 1 216 ? -22.790 -22.142 66.778 1.00 53.53 216 ARG A N 1
ATOM 1764 C CA . ARG A 1 216 ? -22.064 -23.169 67.552 1.00 53.53 216 ARG A CA 1
ATOM 1765 C C . ARG A 1 216 ? -21.968 -22.851 69.051 1.00 53.53 216 ARG A C 1
ATOM 1767 O O . ARG A 1 216 ? -21.443 -23.684 69.782 1.00 53.53 216 ARG A O 1
ATOM 1774 N N . TYR A 1 217 ? -22.440 -21.677 69.465 1.00 48.00 217 TYR A N 1
ATOM 1775 C CA . TYR A 1 217 ? -22.680 -21.283 70.855 1.00 48.00 217 TYR A CA 1
ATOM 1776 C C . TYR A 1 217 ? -24.186 -21.227 71.084 1.00 48.00 217 TYR A C 1
ATOM 1778 O O . TYR A 1 217 ? -24.604 -21.530 72.217 1.00 48.00 217 TYR A O 1
#